Protein AF-A0A8C3KGY7-F1 (afdb_monomer_lite)

Foldseek 3Di:
DPPQQFLQQDPPRDRDDCVPAQEDEDQAQAKFAQDVVVHRDPCRSLAHLALARFAPSHHPVVVLVNLVSCLVSNYAYAYAQNQFFHHALPSAWAQRMRVSQTDGSPQQARCNLGDGPVFFLQVVADDPVQAQDDPVDLRRLQRGDDVRTGGTPLVDPSSLVSSLVSVQVVQQSFHQAYEHPSQSNHDPVSVVVSQVSHDAHDVVRDPPPHGRFYKYFDFDPDPDPQPPDPDDGDGDTDGDDDPDDDDPDDDDDDDDPDDPDDPPDD

Structure (mmCIF, N/CA/C/O backbone):
data_AF-A0A8C3KGY7-F1
#
_entry.id   AF-A0A8C3KGY7-F1
#
loop_
_atom_site.group_PDB
_atom_site.id
_atom_site.type_symbol
_atom_site.label_atom_id
_atom_site.label_alt_id
_atom_site.label_comp_id
_atom_site.label_asym_id
_atom_site.label_entity_id
_atom_site.label_seq_id
_atom_site.pdbx_PDB_ins_code
_atom_site.Cartn_x
_atom_site.Cartn_y
_atom_site.Cartn_z
_atom_site.occupancy
_atom_site.B_iso_or_equiv
_atom_site.auth_seq_id
_atom_site.auth_comp_id
_atom_site.auth_asym_id
_atom_site.auth_atom_id
_atom_site.pdbx_PDB_model_num
ATOM 1 N N . MET A 1 1 ? -23.247 22.614 28.835 1.00 27.09 1 MET A N 1
ATOM 2 C CA . MET A 1 1 ? -21.836 22.180 28.753 1.00 27.09 1 MET A CA 1
ATOM 3 C C . MET A 1 1 ? -21.652 21.432 27.441 1.00 27.09 1 MET A C 1
ATOM 5 O O . MET A 1 1 ? -21.982 20.258 27.368 1.00 27.09 1 MET A O 1
ATOM 9 N N . HIS A 1 2 ? -21.243 22.127 26.377 1.00 25.48 2 HIS A N 1
ATOM 10 C CA . HIS A 1 2 ? -20.757 21.472 25.162 1.00 25.48 2 HIS A CA 1
ATOM 11 C C . HIS A 1 2 ? -19.337 21.002 25.454 1.00 25.48 2 HIS A C 1
ATOM 13 O O . HIS A 1 2 ? -18.436 21.819 25.613 1.00 25.48 2 HIS A O 1
ATOM 19 N N . VAL A 1 3 ? -19.161 19.694 25.607 1.00 28.25 3 VAL A N 1
ATOM 20 C CA . VAL A 1 3 ? -17.831 19.092 25.657 1.00 28.25 3 VAL A CA 1
ATOM 21 C C . VAL A 1 3 ? -17.362 19.031 24.205 1.00 28.25 3 VAL A C 1
ATOM 23 O O . VAL A 1 3 ? -17.705 18.100 23.482 1.00 28.25 3 VAL A O 1
ATOM 26 N N . GLY A 1 4 ? -16.683 20.086 23.749 1.00 31.41 4 GLY A N 1
ATOM 27 C CA . GLY A 1 4 ? -15.948 20.065 22.488 1.00 31.41 4 GLY A CA 1
ATOM 28 C C . GLY A 1 4 ? -14.897 18.970 22.591 1.00 31.41 4 GLY A C 1
ATOM 29 O O . GLY A 1 4 ? -14.030 19.011 23.462 1.00 31.41 4 GLY A O 1
ATOM 30 N N . ALA A 1 5 ? -15.043 17.926 21.789 1.00 35.56 5 ALA A N 1
ATOM 31 C CA . ALA A 1 5 ? -14.168 16.778 21.845 1.00 35.56 5 ALA A CA 1
ATOM 32 C C . ALA A 1 5 ? -13.093 16.946 20.762 1.00 35.56 5 ALA A C 1
ATOM 34 O O . ALA A 1 5 ? -13.362 16.841 19.568 1.00 35.56 5 ALA A O 1
ATOM 35 N N . GLU A 1 6 ? -11.881 17.305 21.180 1.00 38.69 6 GLU A N 1
ATOM 36 C CA . GLU A 1 6 ? -10.813 17.716 20.269 1.00 38.69 6 GLU A CA 1
ATOM 37 C C . GLU A 1 6 ? -10.191 16.529 19.509 1.00 38.69 6 GLU A C 1
ATOM 39 O O . GLU A 1 6 ? -9.300 15.828 20.005 1.00 38.69 6 GLU A O 1
ATOM 44 N N . CYS A 1 7 ? -10.583 16.364 18.247 1.00 42.56 7 CYS A N 1
ATOM 45 C CA . CYS A 1 7 ? -9.781 15.668 17.240 1.00 42.56 7 CYS A CA 1
ATOM 46 C C . CYS A 1 7 ? -8.732 16.626 16.672 1.00 42.56 7 CYS A C 1
ATOM 48 O O . CYS A 1 7 ? -9.004 17.316 15.694 1.00 42.56 7 CYS A O 1
ATOM 50 N N . ARG A 1 8 ? -7.539 16.710 17.274 1.00 46.34 8 ARG A N 1
ATOM 51 C CA . ARG A 1 8 ? -6.458 17.530 16.700 1.00 46.34 8 ARG A CA 1
ATOM 52 C C . ARG A 1 8 ? -5.775 16.741 15.585 1.00 46.34 8 ARG A C 1
ATOM 54 O O . ARG A 1 8 ? -5.001 15.830 15.860 1.00 46.34 8 ARG A O 1
ATOM 61 N N . PHE A 1 9 ? -6.088 17.104 14.347 1.00 51.62 9 PHE A N 1
ATOM 62 C CA . PHE A 1 9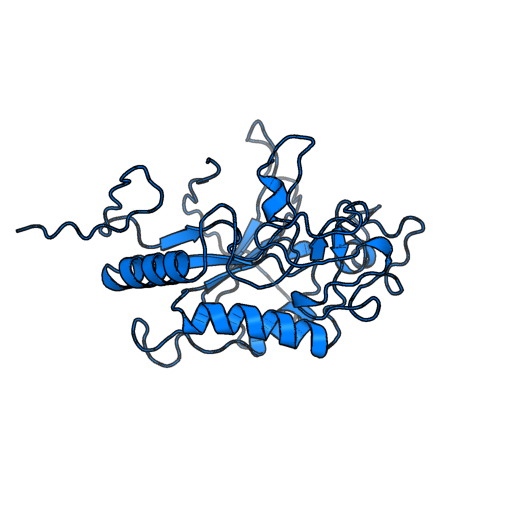 ? -5.361 16.722 13.140 1.00 51.62 9 PHE A CA 1
ATOM 63 C C . PHE A 1 9 ? -4.377 17.841 12.817 1.00 51.62 9 PHE A C 1
ATOM 65 O O . PHE A 1 9 ? -4.827 18.911 12.426 1.00 51.62 9 PHE A O 1
ATOM 72 N N . CYS A 1 10 ? -3.072 17.595 12.956 1.00 35.09 10 CYS A N 1
ATOM 73 C CA . CYS A 1 10 ? -1.977 18.560 12.742 1.00 35.09 10 CYS A CA 1
ATOM 74 C C . CYS A 1 10 ? -1.720 19.567 13.892 1.00 35.09 10 CYS A C 1
ATOM 76 O O . CYS A 1 10 ? -2.595 19.829 14.717 1.00 35.09 10 CYS A O 1
ATOM 78 N N . PRO A 1 11 ? -0.502 20.156 13.955 1.00 37.19 11 PRO A N 1
ATOM 79 C CA . PRO A 1 11 ? -0.107 21.166 14.955 1.00 37.19 11 PRO A CA 1
ATOM 80 C C . PRO A 1 11 ? -0.925 22.470 14.920 1.00 37.19 11 PRO A C 1
ATOM 82 O O . PRO A 1 11 ? -0.740 23.338 15.771 1.00 37.19 11 PRO A O 1
ATOM 85 N N . TYR A 1 12 ? -1.837 22.615 13.960 1.00 33.25 12 TYR A N 1
ATOM 86 C CA . TYR A 1 12 ? -2.803 23.701 13.896 1.00 33.25 12 TYR A CA 1
ATOM 87 C C . TYR A 1 12 ? -4.136 23.146 14.384 1.00 33.25 12 TYR A C 1
ATOM 89 O O . TYR A 1 12 ? -4.693 22.260 13.751 1.00 33.25 12 TYR A O 1
ATOM 97 N N . ASN A 1 13 ? -4.620 23.624 15.528 1.00 40.03 13 ASN A N 1
ATOM 98 C CA . ASN A 1 13 ? -5.858 23.179 16.170 1.00 40.03 13 ASN A CA 1
ATOM 99 C C . ASN A 1 13 ? -7.083 23.357 15.247 1.00 40.03 13 ASN A C 1
ATOM 101 O O . ASN A 1 13 ? -7.802 24.348 15.356 1.00 40.03 13 ASN A O 1
ATOM 105 N N . VAL A 1 14 ? -7.327 22.419 14.332 1.00 44.25 14 VAL A N 1
ATOM 106 C CA . VAL A 1 14 ? -8.568 22.360 13.557 1.00 44.25 14 VAL A CA 1
ATOM 107 C C . VAL A 1 14 ? -9.614 21.698 14.444 1.00 44.25 14 VAL A C 1
ATOM 109 O O . VAL A 1 14 ? -9.551 20.499 14.712 1.00 44.25 14 VAL A O 1
ATOM 112 N N . GLU A 1 15 ? -10.561 22.489 14.938 1.00 49.50 15 GLU A N 1
ATOM 113 C CA . GLU A 1 15 ? -11.695 21.977 15.700 1.00 49.50 15 GLU A CA 1
ATOM 114 C C . GLU A 1 15 ? -12.708 21.357 14.729 1.00 49.50 15 GLU A C 1
ATOM 116 O O . GLU A 1 15 ? -13.410 22.046 13.989 1.00 49.50 15 GLU A O 1
ATOM 121 N N . ILE A 1 16 ? -12.750 20.026 14.686 1.00 55.91 16 ILE A N 1
ATOM 122 C CA . ILE A 1 16 ? -13.727 19.293 13.881 1.00 55.91 16 ILE A CA 1
ATOM 123 C C . ILE A 1 16 ? -15.028 19.234 14.669 1.00 55.91 16 ILE A C 1
ATOM 125 O O . ILE A 1 16 ? -15.069 18.644 15.745 1.00 55.91 16 ILE A O 1
ATOM 129 N N . ASN A 1 17 ? -16.100 19.814 14.125 1.00 53.28 17 ASN A N 1
ATOM 130 C CA . ASN A 1 17 ? -17.425 19.678 14.714 1.00 53.28 17 ASN A CA 1
ATOM 131 C C . ASN A 1 17 ? -18.039 18.321 14.303 1.00 53.28 17 ASN A C 1
ATOM 133 O O . ASN A 1 17 ? -18.441 18.165 13.141 1.00 53.28 17 ASN A O 1
ATOM 137 N N . PRO A 1 18 ? -18.171 17.353 15.232 1.00 58.12 18 PRO A N 1
ATOM 138 C CA . PRO A 1 18 ? -18.691 16.020 14.921 1.00 58.12 18 PRO A CA 1
ATOM 139 C C . PRO A 1 18 ? -20.180 16.026 14.536 1.00 58.12 18 PRO A C 1
ATOM 141 O O . PRO A 1 18 ? -20.700 15.014 14.079 1.00 58.12 18 PRO A O 1
ATOM 144 N N . THR A 1 19 ? -20.877 17.161 14.675 1.00 54.34 19 THR A N 1
ATOM 145 C CA . THR A 1 19 ? -22.275 17.321 14.235 1.00 54.34 19 THR A CA 1
ATOM 146 C C . THR A 1 19 ? -22.414 17.244 12.710 1.00 54.34 19 THR A C 1
ATOM 148 O O . THR A 1 19 ? -23.468 16.853 12.215 1.00 54.34 19 THR A O 1
ATOM 151 N N . TYR A 1 20 ? -21.365 17.605 11.958 1.00 59.09 20 TYR A N 1
ATOM 152 C CA . TYR A 1 20 ? -21.418 17.698 10.491 1.00 59.09 20 TYR A CA 1
ATOM 153 C C . TYR A 1 20 ? -20.300 16.932 9.772 1.00 59.09 20 TYR A C 1
ATOM 155 O O . TYR A 1 20 ? -20.432 16.645 8.583 1.00 59.09 20 TYR A O 1
ATOM 163 N N . VAL A 1 21 ? -19.212 16.585 10.467 1.00 64.06 21 VAL A N 1
ATOM 164 C CA . VAL A 1 21 ? -18.120 15.776 9.913 1.00 64.06 21 VAL A CA 1
ATOM 165 C C . VAL A 1 21 ? -18.166 14.390 10.534 1.00 64.06 21 VAL A C 1
ATOM 167 O O . VAL A 1 21 ? -17.904 14.215 11.719 1.00 64.06 21 VAL A O 1
ATOM 170 N N . PHE A 1 22 ? -18.472 13.395 9.709 1.00 77.38 22 PHE A N 1
ATOM 171 C CA . PHE A 1 22 ? -18.601 12.007 10.155 1.00 77.38 22 PHE A CA 1
ATOM 172 C C . PHE A 1 22 ? -17.338 11.187 9.898 1.00 77.38 22 PHE A C 1
ATOM 174 O O . PHE A 1 22 ? -17.179 10.102 10.459 1.00 77.38 22 PHE A O 1
ATOM 181 N N . HIS A 1 23 ? -16.445 11.671 9.032 1.00 81.81 23 HIS A N 1
ATOM 182 C CA . HIS A 1 23 ? -15.255 10.934 8.646 1.00 81.81 23 HIS A CA 1
ATOM 183 C C . HIS A 1 23 ? -14.161 11.798 8.022 1.00 81.81 23 HIS A C 1
ATOM 185 O O . HIS A 1 23 ? -14.421 12.901 7.547 1.00 81.81 23 HIS A O 1
ATOM 191 N N . LEU A 1 24 ? -12.952 11.242 7.978 1.00 87.44 24 LEU A N 1
ATOM 192 C CA . LEU A 1 24 ? -11.764 11.846 7.391 1.00 87.44 24 LEU A CA 1
ATOM 193 C C . LEU A 1 24 ? -11.010 10.809 6.567 1.00 87.44 24 LEU A C 1
ATOM 195 O O . LEU A 1 24 ? -10.706 9.725 7.066 1.00 87.44 24 LEU A O 1
ATOM 199 N N . GLN A 1 25 ? -10.687 11.156 5.323 1.00 92.31 25 GLN A N 1
ATOM 200 C CA . GLN A 1 25 ? -9.664 10.447 4.563 1.00 92.31 25 GLN A CA 1
ATOM 201 C C . GLN A 1 25 ? -8.304 11.042 4.923 1.00 92.31 25 GLN A C 1
ATOM 203 O O . GLN A 1 25 ? -8.114 12.254 4.833 1.00 92.31 25 GLN A O 1
ATOM 208 N N . ILE A 1 26 ? -7.362 10.194 5.315 1.00 93.19 26 ILE A N 1
ATOM 209 C CA . ILE A 1 26 ? -5.984 10.607 5.581 1.00 93.19 26 ILE A CA 1
ATOM 210 C C . ILE A 1 26 ? -5.077 10.227 4.412 1.00 93.19 26 ILE A C 1
ATOM 212 O O . ILE A 1 26 ? -5.363 9.284 3.680 1.00 93.19 26 ILE A O 1
ATOM 216 N N . SER A 1 27 ? -3.953 10.927 4.267 1.00 95.62 27 SER A N 1
ATOM 217 C CA . SER A 1 27 ? -2.879 10.516 3.354 1.00 95.62 27 SER A CA 1
ATOM 218 C C . SER A 1 27 ? -2.278 9.151 3.744 1.00 95.62 27 SER A C 1
ATOM 220 O O . SER A 1 27 ? -2.422 8.750 4.903 1.00 95.62 27 SER A O 1
ATOM 222 N N . PRO A 1 28 ? -1.544 8.473 2.837 1.00 98.44 28 PRO A N 1
ATOM 223 C CA . PRO A 1 28 ? -0.951 7.163 3.114 1.00 98.44 28 PRO A CA 1
ATOM 224 C C . PRO A 1 28 ? -0.103 7.165 4.400 1.00 98.44 28 PRO A C 1
ATOM 226 O O . PRO A 1 28 ? 0.846 7.956 4.496 1.00 98.44 28 PRO A O 1
ATOM 229 N N . PRO A 1 29 ? -0.445 6.352 5.420 1.00 98.31 29 PRO A N 1
ATOM 230 C CA . PRO A 1 29 ? 0.246 6.355 6.709 1.00 98.31 29 PRO A CA 1
ATOM 231 C C . PRO A 1 29 ? 1.488 5.455 6.721 1.00 98.31 29 PRO A C 1
ATOM 233 O O . PRO A 1 29 ? 2.265 5.504 7.674 1.00 98.31 29 PRO A O 1
ATOM 236 N N . ASN A 1 30 ? 1.663 4.617 5.698 1.00 98.69 30 ASN A N 1
ATOM 237 C CA . ASN A 1 30 ? 2.795 3.712 5.594 1.00 98.69 30 ASN A CA 1
ATOM 238 C C . ASN A 1 30 ? 4.091 4.441 5.198 1.00 98.69 30 ASN A C 1
ATOM 240 O O . ASN A 1 30 ? 4.072 5.552 4.670 1.00 98.69 30 ASN A O 1
ATOM 244 N N . GLU A 1 31 ? 5.224 3.789 5.442 1.00 98.88 31 GLU A N 1
ATOM 245 C CA . GLU A 1 31 ? 6.542 4.299 5.085 1.00 98.88 31 GLU A CA 1
ATOM 246 C C . GLU A 1 31 ? 6.699 4.459 3.571 1.00 98.88 31 GLU A C 1
ATOM 248 O O . GLU A 1 31 ? 6.449 3.532 2.792 1.00 98.88 31 GLU A O 1
ATOM 253 N N . ASN A 1 32 ? 7.193 5.627 3.167 1.00 98.75 32 ASN A N 1
ATOM 254 C CA . ASN A 1 32 ? 7.374 6.008 1.775 1.00 98.75 32 ASN A CA 1
ATOM 255 C C . ASN A 1 32 ? 8.803 6.499 1.501 1.00 98.75 32 ASN A C 1
ATOM 257 O O . ASN A 1 32 ? 9.569 6.795 2.422 1.00 98.75 32 ASN A O 1
ATOM 261 N N . ILE A 1 33 ? 9.170 6.589 0.223 1.00 98.56 33 ILE A N 1
ATOM 262 C CA . ILE A 1 33 ? 10.478 7.104 -0.200 1.00 98.56 33 ILE A CA 1
ATOM 263 C C . ILE A 1 33 ? 10.603 8.597 0.135 1.00 98.56 33 ILE A C 1
ATOM 265 O O . ILE A 1 33 ? 9.629 9.345 0.054 1.00 98.56 33 ILE A O 1
ATOM 269 N N . VAL A 1 34 ? 11.803 9.049 0.493 1.00 98.38 34 VAL A N 1
ATOM 270 C CA . VAL A 1 34 ? 12.113 10.468 0.706 1.00 98.38 34 VAL A CA 1
ATOM 271 C C . VAL A 1 34 ? 12.789 11.016 -0.541 1.00 98.38 34 VAL A C 1
ATOM 273 O O . VAL A 1 34 ? 13.878 10.572 -0.906 1.00 98.38 34 VAL A O 1
ATOM 276 N N . LEU A 1 35 ? 12.161 12.005 -1.179 1.00 96.06 35 LEU A N 1
ATOM 277 C CA . LEU A 1 35 ? 12.687 12.629 -2.392 1.00 96.06 35 LEU A CA 1
ATOM 278 C C . LEU A 1 35 ? 13.197 14.034 -2.102 1.00 96.06 35 LEU A C 1
ATOM 280 O O . LEU A 1 35 ? 12.528 14.844 -1.464 1.00 96.06 35 LEU A O 1
ATOM 284 N N . THR A 1 36 ? 14.396 14.335 -2.589 1.00 95.00 36 THR A N 1
ATOM 285 C CA . THR A 1 36 ? 15.051 15.638 -2.396 1.00 95.00 36 THR A CA 1
ATOM 286 C C . THR A 1 36 ? 15.041 16.505 -3.654 1.00 95.00 36 THR A C 1
ATOM 288 O O . THR A 1 36 ? 15.309 17.701 -3.560 1.00 95.00 36 THR A O 1
ATOM 291 N N . ASN A 1 37 ? 14.687 15.943 -4.816 1.00 91.94 37 ASN A N 1
ATOM 292 C CA . ASN A 1 37 ? 14.519 16.686 -6.063 1.00 91.94 37 ASN A CA 1
ATOM 293 C C . ASN A 1 37 ? 13.269 16.221 -6.853 1.00 91.94 37 ASN A C 1
ATOM 295 O O . ASN A 1 37 ? 13.300 15.132 -7.427 1.00 91.94 37 ASN A O 1
ATOM 299 N N . PRO A 1 38 ? 12.183 17.021 -6.905 1.00 93.62 38 PRO A N 1
ATOM 300 C CA . PRO A 1 38 ? 11.967 18.232 -6.107 1.00 93.62 38 PRO A CA 1
ATOM 301 C C . PRO A 1 38 ? 11.985 17.919 -4.600 1.00 93.62 38 PRO A C 1
ATOM 303 O O . PRO A 1 38 ? 11.874 16.763 -4.199 1.00 93.62 38 PRO A O 1
ATOM 306 N N . ASN A 1 39 ? 12.161 18.930 -3.749 1.00 96.00 39 ASN A N 1
ATOM 307 C CA . ASN A 1 39 ? 12.280 18.715 -2.306 1.00 96.00 39 ASN A CA 1
ATOM 308 C C . ASN A 1 39 ? 10.923 18.341 -1.683 1.00 96.00 39 ASN A C 1
ATOM 310 O O . ASN A 1 39 ? 10.021 19.176 -1.620 1.00 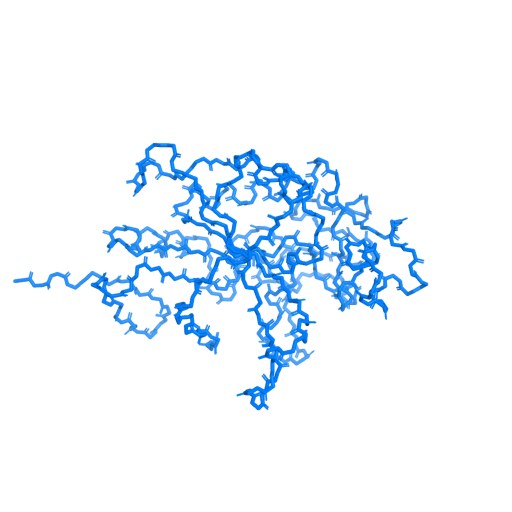96.00 39 ASN A O 1
ATOM 314 N N . ARG A 1 40 ? 10.802 17.105 -1.185 1.00 95.38 40 ARG A N 1
ATOM 315 C CA . ARG A 1 40 ? 9.670 16.590 -0.394 1.00 95.38 40 ARG A CA 1
ATOM 316 C C . ARG A 1 40 ? 8.280 16.750 -1.043 1.00 95.38 40 ARG A C 1
ATOM 318 O O . ARG A 1 40 ? 7.340 17.159 -0.347 1.00 95.38 40 ARG A O 1
ATOM 325 N N . PRO A 1 41 ? 8.101 16.406 -2.334 1.00 96.56 41 PRO A N 1
ATOM 326 C CA . PRO A 1 41 ? 6.837 16.575 -3.040 1.00 96.56 41 PRO A CA 1
ATOM 327 C C . PRO A 1 41 ? 5.727 15.736 -2.406 1.00 96.56 41 PRO A C 1
ATOM 329 O O . PRO A 1 41 ? 5.988 14.694 -1.815 1.00 96.56 41 PRO A O 1
ATOM 332 N N . TRP A 1 42 ? 4.472 16.158 -2.563 1.00 95.75 42 TRP A N 1
ATOM 333 C CA . TRP A 1 42 ? 3.318 15.446 -1.997 1.00 95.75 42 TRP A CA 1
ATOM 334 C C . TRP A 1 42 ? 3.214 13.993 -2.495 1.00 95.75 42 TRP A C 1
ATOM 336 O O . TRP A 1 42 ? 2.861 13.094 -1.732 1.00 95.75 42 TRP A O 1
ATOM 346 N N . TRP A 1 43 ? 3.573 13.756 -3.760 1.00 95.38 43 TRP A N 1
ATOM 347 C CA . TRP A 1 43 ? 3.462 12.455 -4.416 1.00 95.38 43 TRP A CA 1
ATOM 348 C C . TRP A 1 43 ? 4.522 11.443 -3.963 1.00 95.38 43 TRP A C 1
ATOM 350 O O . TRP A 1 43 ? 4.394 10.267 -4.289 1.00 95.38 43 TRP A O 1
ATOM 360 N N . GLU A 1 44 ? 5.523 11.839 -3.158 1.00 96.81 44 GLU A N 1
ATOM 361 C CA . GLU A 1 44 ? 6.459 10.867 -2.566 1.00 96.81 44 GLU A CA 1
ATOM 362 C C . GLU A 1 44 ? 5.733 9.853 -1.663 1.00 96.81 44 GLU A C 1
ATOM 364 O O . GLU A 1 44 ? 6.205 8.734 -1.495 1.00 96.81 44 GLU A O 1
ATOM 369 N N . ARG A 1 45 ? 4.561 10.216 -1.113 1.00 98.12 45 ARG A N 1
ATOM 370 C CA . ARG A 1 45 ? 3.742 9.338 -0.256 1.00 98.12 45 ARG A CA 1
ATOM 371 C C . ARG A 1 45 ? 3.079 8.184 -1.005 1.00 98.12 45 ARG A C 1
ATOM 373 O O . ARG A 1 45 ? 2.741 7.187 -0.381 1.00 98.12 45 ARG A O 1
ATOM 380 N N . TYR A 1 46 ? 2.944 8.299 -2.323 1.00 98.31 46 TYR A N 1
ATOM 381 C CA . TYR A 1 46 ? 2.425 7.247 -3.203 1.00 98.31 46 TYR A CA 1
ATOM 382 C C . TYR A 1 46 ? 3.555 6.365 -3.747 1.00 98.31 46 TYR A C 1
ATOM 384 O O . TYR A 1 46 ? 3.449 5.763 -4.803 1.00 98.31 46 TYR A O 1
ATOM 392 N N . GLN A 1 47 ? 4.684 6.315 -3.039 1.00 98.62 47 GLN A N 1
ATOM 393 C CA . GLN A 1 47 ? 5.824 5.473 -3.377 1.00 98.62 47 GLN A CA 1
ATOM 394 C C . GLN A 1 47 ? 6.261 4.684 -2.139 1.00 98.62 47 GLN A C 1
ATOM 396 O O . GLN A 1 47 ? 7.220 5.075 -1.460 1.00 98.62 47 GLN A O 1
ATOM 401 N N . PRO A 1 48 ? 5.536 3.597 -1.808 1.00 98.81 48 PRO A N 1
ATOM 402 C CA . PRO A 1 48 ? 5.788 2.807 -0.612 1.00 98.81 48 PRO A CA 1
ATOM 403 C C . PRO A 1 48 ? 7.196 2.213 -0.576 1.00 98.81 48 PRO A C 1
ATOM 405 O O . PRO A 1 48 ? 7.724 1.758 -1.593 1.00 98.81 48 PRO A O 1
ATOM 408 N N . ILE A 1 49 ? 7.772 2.169 0.624 1.00 98.81 49 ILE A N 1
ATOM 409 C CA . ILE A 1 49 ? 8.994 1.414 0.939 1.00 98.81 49 ILE A CA 1
ATOM 410 C C . ILE A 1 49 ? 8.671 0.253 1.873 1.00 98.81 49 ILE A C 1
ATOM 412 O O . ILE A 1 49 ? 9.205 -0.844 1.715 1.00 98.81 49 ILE A O 1
ATOM 416 N N . SER A 1 50 ? 7.773 0.473 2.834 1.00 98.88 50 SER A N 1
ATOM 417 C CA . SER A 1 50 ? 7.259 -0.591 3.686 1.00 98.88 50 SER A CA 1
ATOM 418 C C . SER A 1 50 ? 5.846 -0.299 4.175 1.00 98.88 50 SER A C 1
ATOM 420 O O . SER A 1 50 ? 5.287 0.764 3.906 1.00 98.88 50 SER A O 1
ATOM 422 N N . TYR A 1 51 ? 5.277 -1.250 4.913 1.00 98.81 51 TYR A N 1
ATOM 423 C CA . TYR A 1 51 ? 3.982 -1.110 5.577 1.00 98.81 51 TYR A CA 1
ATOM 424 C C . TYR A 1 51 ? 4.081 -0.619 7.033 1.00 98.81 51 TYR A C 1
ATOM 426 O O . TYR A 1 51 ? 3.072 -0.585 7.735 1.00 98.81 51 TYR A O 1
ATOM 434 N N . LYS A 1 52 ? 5.271 -0.204 7.501 1.00 98.81 52 LYS A N 1
ATOM 435 C CA . LYS A 1 52 ? 5.430 0.447 8.814 1.00 98.81 52 LYS A CA 1
ATOM 436 C C . LYS A 1 52 ? 4.629 1.747 8.859 1.00 98.81 52 LYS A C 1
ATOM 438 O O . LYS A 1 52 ? 4.686 2.520 7.907 1.00 98.81 52 LYS A O 1
ATOM 443 N N . LEU A 1 53 ? 3.945 2.027 9.967 1.00 98.56 53 LEU A N 1
ATOM 444 C CA . LEU A 1 53 ? 3.176 3.265 10.152 1.00 98.56 53 LEU A CA 1
ATOM 445 C C . LEU A 1 53 ? 4.100 4.405 10.586 1.00 98.56 53 LEU A C 1
ATOM 447 O O . LEU A 1 53 ? 4.241 4.711 11.765 1.00 98.56 53 LEU A O 1
ATOM 451 N N . CYS A 1 54 ? 4.817 4.966 9.619 1.00 97.12 54 CYS A N 1
ATOM 452 C CA . CYS A 1 54 ? 5.904 5.899 9.872 1.00 97.12 54 CYS A CA 1
ATOM 453 C C . CYS A 1 54 ? 6.104 6.787 8.647 1.00 97.12 54 CYS A C 1
ATOM 455 O O . CYS A 1 54 ? 6.771 6.418 7.677 1.00 97.12 54 CYS A O 1
ATOM 457 N N . SER A 1 55 ? 5.482 7.959 8.679 1.00 96.88 55 SER A N 1
ATOM 458 C CA . SER A 1 55 ? 5.431 8.889 7.552 1.00 96.88 55 SER A CA 1
ATOM 459 C C . SER A 1 55 ? 5.724 10.311 8.020 1.00 96.88 55 SER A C 1
ATOM 461 O O . SER A 1 55 ? 5.909 10.575 9.206 1.00 96.88 55 SER A O 1
ATOM 463 N N . ARG A 1 56 ? 5.705 11.275 7.095 1.00 95.69 56 ARG A N 1
ATOM 464 C CA . ARG A 1 56 ? 5.813 12.698 7.458 1.00 95.69 56 ARG A CA 1
ATOM 465 C C . ARG A 1 56 ? 4.662 13.181 8.358 1.00 95.69 56 ARG A C 1
ATOM 467 O O . ARG A 1 56 ? 4.807 14.210 9.004 1.00 95.69 56 ARG A O 1
ATOM 474 N N . SER A 1 57 ? 3.536 12.462 8.392 1.00 94.00 57 SER A N 1
ATOM 475 C CA . SER A 1 57 ? 2.401 12.779 9.270 1.00 94.00 57 SER A CA 1
ATOM 476 C C . SER A 1 57 ? 2.593 12.337 10.719 1.00 94.00 57 SER A C 1
ATOM 478 O O . SER A 1 57 ? 1.782 12.729 11.550 1.00 94.00 57 SER A O 1
ATOM 480 N N . GLY A 1 58 ? 3.610 11.524 11.010 1.00 94.50 58 GLY A N 1
ATOM 481 C CA . GLY A 1 58 ? 3.863 10.999 12.345 1.00 94.50 58 GLY A CA 1
ATOM 482 C C . GLY A 1 58 ? 4.238 9.521 12.350 1.00 94.50 58 GLY A C 1
ATOM 483 O O . GLY A 1 58 ? 4.263 8.847 11.309 1.00 94.50 58 GLY A O 1
ATOM 484 N N . ASN A 1 59 ? 4.544 9.040 13.548 1.00 96.25 59 ASN A N 1
ATOM 485 C CA . ASN A 1 59 ? 4.821 7.641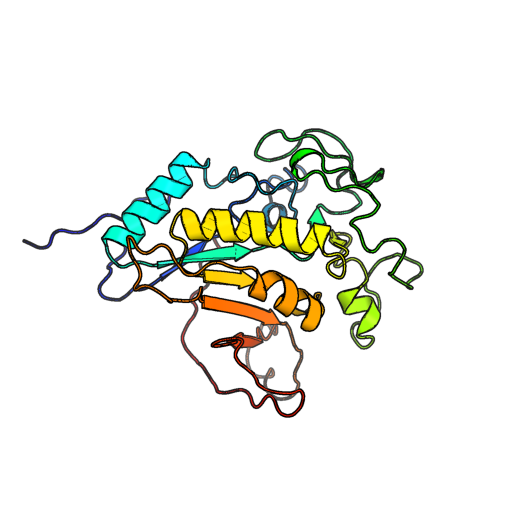 13.845 1.00 96.25 59 ASN A CA 1
ATOM 486 C C . ASN A 1 59 ? 3.538 6.865 14.200 1.00 96.25 59 ASN A C 1
ATOM 488 O O . ASN A 1 59 ? 2.419 7.385 14.163 1.00 96.25 59 ASN A O 1
ATOM 492 N N . GLU A 1 60 ? 3.707 5.592 14.541 1.00 98.19 60 GLU A N 1
ATOM 493 C CA . GLU A 1 60 ? 2.597 4.698 14.833 1.00 98.19 60 GLU A CA 1
ATOM 494 C C . GLU A 1 60 ? 1.812 5.088 16.095 1.00 98.19 60 GLU A C 1
ATOM 496 O O . GLU A 1 60 ? 0.584 4.987 16.100 1.00 98.19 60 GLU A O 1
ATOM 501 N N . ASP A 1 61 ? 2.488 5.543 17.149 1.00 98.06 61 ASP A N 1
ATOM 502 C CA . ASP A 1 61 ? 1.830 5.941 18.396 1.00 98.06 61 ASP A CA 1
ATOM 503 C C . ASP A 1 61 ? 0.940 7.167 18.167 1.00 98.06 61 ASP A C 1
ATOM 505 O O . ASP A 1 61 ? -0.214 7.193 18.597 1.00 98.06 61 ASP A O 1
ATOM 509 N N . GLU A 1 62 ? 1.433 8.144 17.404 1.00 95.88 62 GLU A N 1
ATOM 510 C CA . GLU A 1 62 ? 0.668 9.328 16.997 1.00 95.88 62 GLU A CA 1
ATOM 511 C C . GLU A 1 62 ? -0.527 8.946 16.111 1.00 95.88 62 GLU A C 1
ATOM 513 O O . GLU A 1 62 ? -1.636 9.460 16.286 1.00 95.88 62 GLU A O 1
ATOM 518 N N . PHE A 1 63 ? -0.340 7.992 15.194 1.00 97.19 63 PHE A N 1
ATOM 519 C CA . PHE A 1 63 ? -1.423 7.456 14.372 1.00 97.19 63 PHE A CA 1
ATOM 520 C C . PHE A 1 63 ? -2.509 6.772 15.220 1.00 97.19 63 PHE A C 1
ATOM 522 O O . PHE A 1 63 ? -3.704 7.012 15.024 1.00 97.19 63 PHE A O 1
ATOM 529 N N . ARG A 1 64 ? -2.113 5.935 16.186 1.00 98.06 64 ARG A N 1
ATOM 530 C CA . ARG A 1 64 ? -3.029 5.241 17.105 1.00 98.06 64 ARG A CA 1
ATOM 531 C C . ARG A 1 64 ? -3.774 6.214 18.016 1.00 98.06 64 ARG A C 1
ATOM 533 O O . ARG A 1 64 ? -4.977 6.022 18.233 1.00 98.06 64 ARG A O 1
ATOM 540 N N . ASP A 1 65 ? -3.095 7.245 18.524 1.00 95.94 65 ASP A N 1
ATOM 541 C CA . ASP A 1 65 ? -3.712 8.322 19.309 1.00 95.94 65 ASP A CA 1
ATOM 542 C C . ASP A 1 65 ? -4.789 9.037 18.488 1.00 95.94 65 ASP A C 1
ATOM 544 O O . ASP A 1 65 ? -5.943 9.130 18.918 1.00 95.94 65 ASP A O 1
ATOM 548 N N . MET A 1 66 ? -4.448 9.444 17.260 1.00 95.62 66 MET A N 1
ATOM 549 C CA . MET A 1 66 ? -5.378 10.083 16.331 1.00 95.62 66 MET A CA 1
ATOM 550 C C . MET A 1 66 ? -6.614 9.206 16.094 1.00 95.62 66 MET A C 1
ATOM 552 O O . MET A 1 66 ? -7.735 9.666 16.316 1.00 95.62 66 MET A O 1
ATOM 556 N N . VAL A 1 67 ? -6.446 7.935 15.706 1.00 96.12 67 VAL A N 1
ATOM 557 C CA . VAL A 1 67 ? -7.578 7.019 15.458 1.00 96.12 67 VAL A CA 1
ATOM 558 C C . VAL A 1 67 ? -8.443 6.848 16.709 1.00 96.12 67 VAL A C 1
ATOM 560 O O . VAL A 1 67 ? -9.673 6.900 16.624 1.00 96.12 67 VAL A O 1
ATOM 563 N N . THR A 1 68 ? -7.820 6.688 17.878 1.00 96.12 68 THR A N 1
ATOM 564 C CA . THR A 1 68 ? -8.526 6.513 19.155 1.00 96.12 68 THR A CA 1
ATOM 565 C C . THR A 1 68 ? -9.373 7.734 19.493 1.00 96.12 68 THR A C 1
ATOM 567 O O . THR A 1 68 ? -10.564 7.600 19.785 1.00 96.12 68 THR A O 1
ATOM 570 N N . ARG A 1 69 ? -8.787 8.933 19.428 1.00 91.62 69 ARG A N 1
ATOM 571 C CA . ARG A 1 69 ? -9.483 10.187 19.737 1.00 91.62 69 ARG A CA 1
ATOM 572 C C . ARG A 1 69 ? -10.632 10.445 18.773 1.00 91.62 69 ARG A C 1
ATOM 574 O O . ARG A 1 69 ? -11.710 10.815 19.222 1.00 91.62 69 ARG A O 1
ATOM 581 N N . CYS A 1 70 ? -10.440 10.165 17.485 1.00 89.75 70 CYS A N 1
ATOM 582 C CA . CYS A 1 70 ? -11.483 10.333 16.473 1.00 89.75 70 CYS A CA 1
ATOM 583 C C . CYS A 1 70 ? -12.660 9.395 16.688 1.00 89.75 70 CYS A C 1
ATOM 585 O O . CYS A 1 70 ? -13.811 9.834 16.756 1.00 89.75 70 CYS A O 1
ATOM 587 N N . ASN A 1 71 ? -12.380 8.110 16.891 1.00 92.62 71 ASN A N 1
ATOM 588 C CA . ASN A 1 71 ? -13.436 7.141 17.129 1.00 92.62 71 ASN A CA 1
ATOM 589 C C . ASN A 1 71 ? -14.213 7.417 18.424 1.00 92.62 71 ASN A C 1
ATOM 591 O O . ASN A 1 71 ? -15.426 7.205 18.445 1.00 92.62 71 ASN A O 1
ATOM 595 N N . ASN A 1 72 ? -13.558 7.928 19.474 1.00 91.81 72 ASN A N 1
ATOM 596 C CA . ASN A 1 72 ? -14.217 8.289 20.736 1.00 91.81 72 ASN A CA 1
ATOM 597 C C . ASN A 1 72 ? -15.243 9.424 20.587 1.00 91.81 72 ASN A C 1
ATOM 599 O O . ASN A 1 72 ? -16.130 9.548 21.428 1.00 91.81 72 ASN A O 1
ATOM 603 N N . VAL A 1 73 ? -15.145 10.229 19.527 1.00 88.81 73 VAL A N 1
ATOM 604 C CA . VAL A 1 73 ? -16.061 11.350 19.258 1.00 88.81 73 VAL A CA 1
ATOM 605 C C . VAL A 1 73 ? -16.962 11.095 18.049 1.00 88.81 73 VAL A C 1
ATOM 607 O O . VAL A 1 73 ? -17.660 11.993 17.587 1.00 88.81 73 VAL A O 1
ATOM 610 N N . GLY A 1 74 ? -16.948 9.866 17.524 1.00 88.31 74 GLY A N 1
ATOM 611 C CA . GLY A 1 74 ? -17.776 9.447 16.395 1.00 88.31 74 GLY A CA 1
ATOM 612 C C . GLY A 1 74 ? -17.243 9.831 15.011 1.00 88.31 74 GLY A C 1
ATOM 613 O O . GLY A 1 74 ? -17.933 9.572 14.027 1.00 88.31 74 GLY A O 1
ATOM 614 N N . VAL A 1 75 ? -16.029 10.382 14.905 1.00 89.19 75 VAL A N 1
ATOM 615 C CA . VAL A 1 75 ? -15.382 10.709 13.623 1.00 89.19 75 VAL A CA 1
ATOM 616 C C . VAL A 1 75 ? -14.583 9.502 13.132 1.00 89.19 75 VAL A C 1
ATOM 618 O O . VAL A 1 75 ? -13.708 8.989 13.827 1.00 89.19 75 VAL A O 1
ATOM 621 N N . ARG A 1 76 ? -14.888 9.018 11.925 1.00 92.38 76 ARG A N 1
ATOM 622 C CA . ARG A 1 76 ? -14.295 7.790 11.368 1.00 92.38 76 ARG A CA 1
ATOM 623 C C . ARG A 1 76 ? -13.081 8.075 10.496 1.00 92.38 76 ARG A C 1
ATOM 625 O O . ARG A 1 76 ? -13.065 9.049 9.754 1.00 92.38 76 ARG A O 1
ATOM 632 N N . ILE A 1 77 ? -12.082 7.201 10.544 1.00 94.81 77 ILE A N 1
ATOM 633 C CA . ILE A 1 77 ? -10.863 7.341 9.740 1.00 94.81 77 ILE A CA 1
ATOM 634 C C . ILE A 1 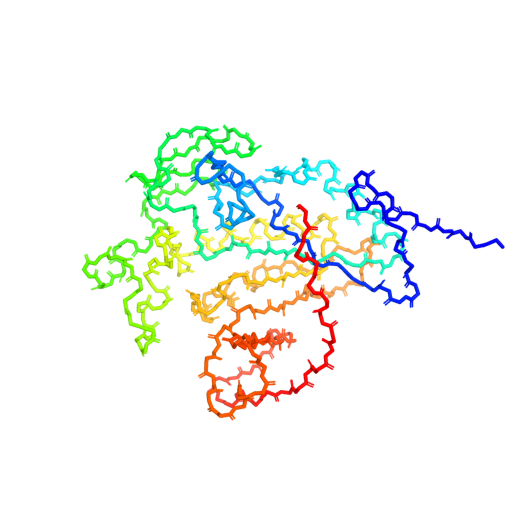77 ? -10.917 6.399 8.547 1.00 94.81 77 ILE A C 1
ATOM 636 O O . ILE A 1 77 ? -11.158 5.204 8.718 1.00 94.81 77 ILE A O 1
ATOM 640 N N . TYR A 1 78 ? -10.658 6.938 7.360 1.00 95.69 78 TYR A N 1
ATOM 641 C CA . TYR A 1 78 ? -10.437 6.192 6.132 1.00 95.69 78 TYR A CA 1
ATOM 642 C C . TYR A 1 78 ? -8.985 6.352 5.697 1.00 95.69 78 TYR A C 1
ATOM 644 O O . TYR A 1 78 ? -8.502 7.471 5.528 1.00 95.69 78 TYR A O 1
ATOM 652 N N . VAL A 1 79 ? -8.288 5.236 5.520 1.00 97.94 79 VAL A N 1
ATOM 653 C CA . VAL A 1 79 ? -6.883 5.240 5.106 1.00 97.94 79 VAL A CA 1
ATOM 654 C C . VAL A 1 79 ? -6.779 5.233 3.588 1.00 97.94 79 VAL A C 1
ATOM 656 O O . VAL A 1 79 ? -7.481 4.476 2.922 1.00 97.94 79 VAL A O 1
ATOM 659 N N . ASP A 1 80 ? -5.879 6.046 3.044 1.00 97.69 80 ASP A N 1
ATOM 660 C CA . ASP A 1 80 ? -5.440 5.915 1.660 1.00 97.69 80 ASP A CA 1
ATOM 661 C C . ASP A 1 80 ? -4.434 4.764 1.519 1.00 97.69 80 ASP A C 1
ATOM 663 O O . ASP A 1 80 ? -3.317 4.837 2.035 1.00 97.69 80 ASP A O 1
ATOM 667 N N . ALA A 1 81 ? -4.869 3.664 0.906 1.00 98.31 81 ALA A N 1
ATOM 668 C CA . ALA A 1 81 ? -4.126 2.416 0.809 1.00 98.31 81 ALA A CA 1
ATOM 669 C C . ALA A 1 81 ? -3.446 2.295 -0.561 1.00 98.31 81 ALA A C 1
ATOM 671 O O . ALA A 1 81 ? -4.081 1.953 -1.562 1.00 98.31 81 ALA A O 1
ATOM 672 N N . VAL A 1 82 ? -2.131 2.522 -0.575 1.00 98.62 82 VAL A N 1
ATOM 673 C CA . VAL A 1 82 ? -1.271 2.376 -1.757 1.00 98.62 82 VAL A CA 1
ATOM 674 C C . VAL A 1 82 ? -0.762 0.939 -1.826 1.00 98.62 82 VAL A C 1
ATOM 676 O O . VAL A 1 82 ? 0.226 0.579 -1.188 1.00 98.62 82 VAL A O 1
ATOM 679 N N . VAL A 1 83 ? -1.508 0.092 -2.542 1.00 98.50 83 VAL A N 1
ATOM 680 C CA . VAL A 1 83 ? -1.307 -1.373 -2.552 1.00 98.50 83 VAL A CA 1
ATOM 681 C C . VAL A 1 83 ? -1.108 -1.968 -3.948 1.00 98.50 83 VAL A C 1
ATOM 683 O O . VAL A 1 83 ? -0.887 -3.169 -4.065 1.00 98.50 83 VAL A O 1
ATOM 686 N N . ASN A 1 84 ? -1.155 -1.145 -5.000 1.00 98.56 84 ASN A N 1
ATOM 687 C CA . ASN A 1 84 ? -0.856 -1.571 -6.370 1.00 98.56 84 ASN A CA 1
ATOM 688 C C . ASN A 1 84 ? 0.651 -1.761 -6.599 1.00 98.56 84 ASN A C 1
ATOM 690 O O . ASN A 1 84 ? 1.081 -2.668 -7.302 1.00 98.56 84 ASN A O 1
ATOM 694 N N . HIS A 1 85 ? 1.460 -0.857 -6.053 1.00 98.81 85 HIS A N 1
ATOM 695 C CA . HIS A 1 85 ? 2.871 -0.720 -6.393 1.00 98.81 85 HIS A CA 1
ATOM 696 C C . HIS A 1 85 ? 3.719 -0.364 -5.167 1.00 98.81 85 HIS A C 1
ATOM 698 O O . HIS A 1 85 ? 3.203 0.065 -4.134 1.00 98.81 85 HIS A O 1
ATOM 704 N N . MET A 1 86 ? 5.034 -0.501 -5.317 1.00 98.75 86 MET A N 1
ATOM 705 C CA . MET A 1 86 ? 6.043 0.092 -4.433 1.00 98.75 86 MET A CA 1
ATOM 706 C C . MET A 1 86 ? 6.623 1.365 -5.082 1.00 98.75 86 MET A C 1
ATOM 708 O O . MET A 1 86 ? 6.056 1.901 -6.036 1.00 98.75 86 MET A O 1
ATOM 712 N N . CYS A 1 87 ? 7.734 1.899 -4.567 1.00 97.94 87 CYS A N 1
ATOM 713 C CA . CYS A 1 87 ? 8.361 3.093 -5.138 1.00 97.94 87 CYS A CA 1
ATOM 714 C C . CYS A 1 87 ? 8.808 2.926 -6.607 1.00 97.94 87 CYS A C 1
ATOM 716 O O . CYS A 1 87 ? 8.855 1.822 -7.159 1.00 97.94 87 CYS A O 1
ATOM 718 N N . GLY A 1 88 ? 9.118 4.053 -7.256 1.00 97.31 88 GLY A N 1
ATOM 719 C CA . GLY A 1 88 ? 9.550 4.078 -8.652 1.00 97.31 88 GLY A CA 1
ATOM 720 C C . GLY A 1 88 ? 10.807 3.240 -8.901 1.00 97.31 88 GLY A C 1
ATOM 721 O O . GLY A 1 88 ? 11.732 3.244 -8.094 1.00 97.31 88 GLY A O 1
ATOM 722 N N . ALA A 1 89 ? 10.889 2.580 -10.055 1.00 96.56 89 ALA A N 1
ATOM 723 C CA . ALA A 1 89 ? 12.008 1.723 -10.451 1.00 96.56 89 ALA A CA 1
ATOM 724 C C . ALA A 1 89 ? 13.354 2.471 -10.529 1.00 96.56 89 ALA A C 1
ATOM 726 O O . ALA A 1 89 ? 14.413 1.857 -10.426 1.00 96.56 89 ALA A O 1
ATOM 727 N N . ALA A 1 90 ? 13.315 3.799 -10.678 1.00 95.44 90 ALA A N 1
ATOM 728 C CA . ALA A 1 90 ? 14.476 4.688 -10.637 1.00 95.44 90 ALA A CA 1
ATOM 729 C C . ALA A 1 90 ? 14.799 5.226 -9.224 1.00 95.44 90 ALA A C 1
ATOM 731 O O . ALA A 1 90 ? 15.654 6.097 -9.079 1.00 95.44 90 ALA A O 1
ATOM 732 N N . GLY A 1 91 ? 14.135 4.729 -8.174 1.00 95.25 91 GLY A N 1
ATOM 733 C CA . GLY A 1 91 ? 14.305 5.183 -6.788 1.00 95.25 91 GLY A CA 1
ATOM 734 C C . GLY A 1 91 ? 15.662 4.842 -6.160 1.00 95.25 91 GLY A C 1
ATOM 735 O O . GLY A 1 91 ? 15.951 5.289 -5.050 1.00 95.25 91 GLY A O 1
ATOM 736 N N . GLY A 1 92 ? 16.504 4.072 -6.856 1.00 97.50 92 GLY A N 1
ATOM 737 C CA . GLY A 1 92 ? 17.844 3.699 -6.413 1.00 97.50 92 GLY A CA 1
ATOM 738 C C . GLY A 1 92 ? 17.833 2.672 -5.281 1.00 97.50 92 GLY A C 1
ATOM 739 O O . GLY A 1 92 ? 16.920 1.850 -5.166 1.00 97.50 92 GLY A O 1
ATOM 740 N N . SER A 1 93 ? 18.875 2.702 -4.456 1.00 98.38 93 SER A N 1
ATOM 741 C CA . SER A 1 93 ? 19.010 1.861 -3.271 1.00 98.38 93 SER A CA 1
ATOM 742 C C . SER A 1 93 ? 19.553 2.679 -2.109 1.00 98.38 93 SER A C 1
ATOM 744 O O . SER A 1 93 ? 20.365 3.580 -2.316 1.00 98.38 93 SER A O 1
ATOM 746 N N . GLY A 1 94 ? 19.100 2.371 -0.899 1.00 98.25 94 GLY A N 1
ATOM 747 C CA . GLY A 1 94 ? 19.519 3.066 0.308 1.00 98.25 94 GLY A CA 1
ATOM 748 C C . GLY A 1 94 ? 18.443 3.034 1.380 1.00 98.25 94 GLY A C 1
ATOM 749 O O . GLY A 1 94 ? 17.551 2.190 1.364 1.00 98.25 94 GLY A O 1
ATOM 750 N N . THR A 1 95 ? 18.550 3.968 2.318 1.00 98.56 95 THR A N 1
ATOM 751 C CA . THR A 1 95 ? 17.637 4.144 3.458 1.00 98.56 95 THR A CA 1
ATOM 752 C C . THR A 1 95 ? 16.953 5.513 3.420 1.00 98.56 95 THR A C 1
ATOM 754 O O . THR A 1 95 ? 16.563 6.048 4.456 1.00 98.56 95 THR A O 1
ATOM 757 N N . HIS A 1 96 ? 16.849 6.134 2.239 1.00 98.25 96 HIS A N 1
ATOM 758 C CA . HIS A 1 96 ? 16.123 7.391 2.021 1.00 98.25 96 HIS A CA 1
ATOM 759 C C . HIS A 1 96 ? 14.615 7.136 1.991 1.00 98.25 96 HIS A C 1
ATOM 761 O O . HIS A 1 96 ? 13.937 7.255 0.974 1.00 98.25 96 HIS A O 1
ATOM 767 N N . SER A 1 97 ? 14.099 6.759 3.148 1.00 98.38 97 SER A N 1
ATOM 768 C CA . SER A 1 97 ? 12.713 6.408 3.426 1.00 98.38 97 SER A CA 1
ATOM 769 C C . SER A 1 97 ? 12.285 7.079 4.728 1.00 98.38 97 SER A C 1
ATOM 771 O O . SER A 1 97 ? 13.119 7.449 5.558 1.00 98.38 97 SER A O 1
ATOM 773 N N . THR A 1 98 ? 10.985 7.293 4.919 1.00 98.50 98 THR A N 1
ATOM 774 C CA . THR A 1 98 ? 10.485 8.060 6.071 1.00 98.50 98 THR A CA 1
ATOM 775 C C . THR A 1 98 ? 10.735 7.388 7.420 1.00 98.50 98 THR A C 1
ATOM 777 O O . THR A 1 98 ? 10.691 8.081 8.432 1.00 98.50 98 THR A O 1
ATOM 780 N N . CYS A 1 99 ? 11.041 6.086 7.444 1.00 97.88 99 CYS A N 1
ATOM 781 C CA . CYS A 1 99 ? 11.395 5.337 8.649 1.00 97.88 99 CYS A CA 1
ATOM 782 C C . CYS A 1 99 ? 12.790 4.695 8.594 1.00 97.88 99 CYS A C 1
ATOM 784 O O . CYS A 1 99 ? 13.114 3.843 9.424 1.00 97.88 99 CYS A O 1
ATOM 786 N N . GLY A 1 100 ? 13.619 5.077 7.617 1.00 98.38 100 GLY A N 1
ATOM 787 C CA . GLY A 1 100 ? 14.981 4.571 7.467 1.00 98.38 100 GLY A CA 1
ATOM 788 C C . GLY A 1 100 ? 15.084 3.097 7.062 1.00 98.38 100 GLY A C 1
ATOM 789 O O . GLY A 1 100 ? 16.177 2.534 7.134 1.00 98.38 100 GLY A O 1
ATOM 790 N N . SER A 1 101 ? 13.996 2.445 6.636 1.00 98.75 101 SER A N 1
ATOM 791 C CA . SER A 1 101 ? 14.080 1.093 6.082 1.00 98.75 101 SER A CA 1
ATOM 792 C C . SER A 1 101 ? 14.930 1.083 4.814 1.00 98.75 101 SER A C 1
ATOM 794 O O . SER A 1 101 ? 14.769 1.940 3.941 1.00 98.75 101 SER A O 1
ATOM 796 N N . TYR A 1 102 ? 15.806 0.084 4.704 1.00 98.75 102 TYR A N 1
ATOM 797 C CA . TYR A 1 102 ? 16.557 -0.169 3.481 1.00 98.75 102 TYR A CA 1
ATOM 798 C C . TYR A 1 102 ? 15.646 -0.694 2.368 1.00 98.75 102 TYR A C 1
ATOM 800 O O . TYR A 1 102 ? 14.718 -1.462 2.631 1.00 98.75 102 TYR A O 1
ATOM 808 N N . PHE A 1 103 ? 15.959 -0.316 1.132 1.00 98.81 103 PHE A N 1
ATOM 809 C CA . PHE A 1 103 ? 15.398 -0.895 -0.082 1.00 98.81 103 PHE A CA 1
ATOM 810 C C . PHE A 1 103 ? 16.398 -0.829 -1.244 1.00 98.81 103 PHE A C 1
ATOM 812 O O . PHE A 1 103 ? 17.370 -0.060 -1.236 1.00 98.81 103 PHE A O 1
ATOM 819 N N . ASN A 1 104 ? 16.145 -1.623 -2.280 1.00 98.69 104 ASN A N 1
ATOM 820 C CA . ASN A 1 104 ? 16.876 -1.594 -3.537 1.00 98.69 104 ASN A CA 1
ATOM 821 C C . ASN A 1 104 ? 15.926 -1.838 -4.712 1.00 98.69 104 ASN A C 1
ATOM 823 O O . ASN A 1 104 ? 15.522 -2.964 -4.996 1.00 98.69 104 ASN A O 1
ATOM 827 N N . THR A 1 105 ? 15.604 -0.769 -5.437 1.00 98.00 105 THR A N 1
ATOM 828 C CA . THR A 1 105 ? 14.716 -0.840 -6.608 1.00 98.00 105 THR A CA 1
ATOM 829 C C . THR A 1 105 ? 15.333 -1.629 -7.758 1.00 98.00 105 THR A C 1
ATOM 831 O O . THR A 1 105 ? 14.613 -2.332 -8.460 1.00 98.00 105 THR A O 1
ATOM 834 N N . GLY A 1 106 ? 16.660 -1.607 -7.922 1.00 97.69 106 GLY A N 1
ATOM 835 C CA . GLY A 1 106 ? 17.370 -2.325 -8.983 1.00 97.69 106 GLY A CA 1
ATOM 836 C C . GLY A 1 106 ? 17.216 -3.843 -8.883 1.00 97.69 106 GLY A C 1
ATOM 837 O O . GLY A 1 106 ? 16.971 -4.499 -9.893 1.00 97.69 106 GLY A O 1
ATOM 838 N N . SER A 1 107 ? 17.279 -4.385 -7.665 1.00 97.81 107 SER A N 1
ATOM 839 C CA . SER A 1 107 ? 17.083 -5.813 -7.376 1.00 97.81 107 SER A CA 1
ATOM 840 C C . SER A 1 107 ? 15.675 -6.166 -6.892 1.00 97.81 107 SER A C 1
ATOM 842 O O . SER A 1 107 ? 15.434 -7.324 -6.552 1.00 97.81 107 SER A O 1
ATOM 844 N N . ARG A 1 108 ? 14.755 -5.189 -6.860 1.00 98.44 108 ARG A N 1
ATOM 845 C CA . ARG A 1 108 ? 13.380 -5.336 -6.348 1.00 98.44 108 ARG A CA 1
ATOM 846 C C . ARG A 1 108 ? 13.327 -5.829 -4.899 1.00 98.44 108 ARG A C 1
ATOM 848 O O . ARG A 1 108 ? 12.480 -6.641 -4.541 1.00 98.44 108 ARG A O 1
ATOM 855 N N . ASP A 1 109 ? 14.263 -5.369 -4.080 1.00 98.69 109 ASP A N 1
ATOM 856 C CA . ASP A 1 109 ? 14.405 -5.800 -2.694 1.00 98.69 109 ASP A CA 1
ATOM 857 C C . ASP A 1 109 ? 13.802 -4.763 -1.740 1.00 98.69 109 ASP A C 1
ATOM 859 O O . ASP A 1 109 ? 14.253 -3.616 -1.673 1.00 98.69 109 ASP A O 1
ATOM 863 N N . PHE A 1 110 ? 12.770 -5.173 -1.007 1.00 98.81 110 PHE A N 1
ATOM 864 C CA . PHE A 1 110 ? 12.077 -4.375 0.004 1.00 98.81 110 PHE A CA 1
ATOM 865 C C . PHE A 1 110 ? 11.995 -5.184 1.305 1.00 98.81 110 PHE A C 1
ATOM 867 O O . PHE A 1 110 ? 10.916 -5.665 1.673 1.00 98.81 110 PHE A O 1
ATOM 874 N N . PRO A 1 111 ? 13.119 -5.359 2.024 1.00 98.62 111 PRO A N 1
ATOM 875 C CA . PRO A 1 111 ? 13.237 -6.311 3.131 1.00 98.62 111 PRO A CA 1
ATOM 876 C C . PRO A 1 111 ? 12.359 -5.974 4.342 1.00 98.62 111 PRO A C 1
ATOM 878 O O . PRO A 1 111 ? 12.098 -6.842 5.169 1.00 98.62 111 PRO A O 1
ATOM 881 N N . ALA A 1 112 ? 11.878 -4.733 4.459 1.00 98.44 112 ALA A N 1
ATOM 882 C CA . ALA A 1 112 ? 10.945 -4.339 5.513 1.00 98.44 112 ALA A CA 1
ATOM 883 C C . ALA A 1 112 ? 9.510 -4.872 5.301 1.00 98.44 112 ALA A C 1
ATOM 885 O O . ALA A 1 112 ? 8.729 -4.858 6.250 1.00 98.44 112 ALA A O 1
ATOM 886 N N . VAL A 1 113 ? 9.163 -5.350 4.096 1.00 98.56 113 VAL A N 1
ATOM 887 C CA . VAL A 1 113 ? 7.900 -6.072 3.805 1.00 98.56 113 VAL A CA 1
ATOM 888 C C . VAL A 1 113 ? 8.086 -7.591 3.698 1.00 98.56 113 VAL A C 1
ATOM 890 O O . VAL A 1 113 ? 7.122 -8.347 3.846 1.00 98.56 113 VAL A O 1
ATOM 893 N N . PRO A 1 114 ? 9.323 -8.075 3.797 1.00 97.81 114 PRO A N 1
ATOM 894 C CA . PRO A 1 114 ? 10.168 -8.612 2.708 1.00 97.81 114 PRO A CA 1
ATOM 895 C C . PRO A 1 114 ? 9.491 -8.935 1.358 1.00 97.81 114 PRO A C 1
ATOM 897 O O . PRO A 1 114 ? 9.034 -10.059 1.143 1.00 97.81 114 PRO A O 1
ATOM 900 N N . TYR A 1 115 ? 9.509 -7.994 0.409 1.00 98.81 115 TYR A N 1
ATOM 901 C CA . TYR A 1 115 ? 9.303 -8.314 -1.015 1.00 98.81 115 TYR A CA 1
ATOM 902 C C . TYR A 1 115 ? 10.630 -8.472 -1.751 1.00 98.81 115 TYR A C 1
ATOM 904 O O . TYR A 1 115 ? 11.610 -7.795 -1.443 1.00 98.81 115 TYR A O 1
ATOM 912 N N . SER A 1 116 ? 10.622 -9.355 -2.744 1.00 98.62 116 SER A N 1
ATOM 913 C CA . SER A 1 116 ? 11.741 -9.645 -3.639 1.00 98.62 116 SER A CA 1
ATOM 914 C C . SER A 1 116 ? 11.313 -9.505 -5.102 1.00 98.62 116 SER A C 1
ATOM 916 O O . SER A 1 116 ? 10.131 -9.337 -5.391 1.00 98.62 116 SER A O 1
ATOM 918 N N . GLY A 1 117 ? 12.235 -9.691 -6.052 1.00 98.38 117 GLY A N 1
ATOM 919 C CA . GLY A 1 117 ? 11.909 -9.698 -7.488 1.00 98.38 117 GLY A CA 1
ATOM 920 C C . GLY A 1 117 ? 10.833 -10.701 -7.914 1.00 98.38 117 GLY A C 1
ATOM 921 O O . GLY A 1 117 ? 10.216 -10.517 -8.956 1.00 98.38 117 GLY A O 1
ATOM 922 N N . TRP A 1 118 ? 10.547 -11.722 -7.105 1.00 98.44 118 TRP A N 1
ATOM 923 C CA . TRP A 1 118 ? 9.447 -12.652 -7.366 1.00 98.44 118 TRP A CA 1
ATOM 924 C C . TRP A 1 118 ? 8.063 -12.042 -7.157 1.00 98.44 118 TRP A C 1
ATOM 926 O O . TRP A 1 118 ? 7.072 -12.649 -7.560 1.00 98.44 118 TRP A O 1
ATOM 936 N N . ASP A 1 119 ? 7.979 -10.910 -6.471 1.00 98.81 119 ASP A N 1
ATOM 937 C CA . ASP A 1 119 ? 6.737 -10.313 -5.985 1.00 98.81 119 ASP A CA 1
ATOM 938 C C . ASP A 1 119 ? 6.285 -9.124 -6.841 1.00 98.81 119 ASP A C 1
ATOM 940 O O . ASP A 1 119 ? 5.326 -8.441 -6.491 1.00 98.81 119 ASP A O 1
ATOM 944 N N . PHE A 1 120 ? 6.941 -8.919 -7.988 1.00 98.81 120 PHE A N 1
ATOM 945 C CA . PHE A 1 120 ? 6.654 -7.862 -8.953 1.00 98.81 120 PHE A CA 1
ATOM 946 C C . PHE A 1 120 ? 6.333 -8.427 -10.339 1.00 98.81 120 PHE A C 1
ATOM 948 O O . PHE A 1 120 ? 6.786 -9.510 -10.717 1.00 98.81 120 PHE A O 1
ATOM 955 N N . ASN A 1 121 ? 5.584 -7.659 -11.129 1.00 98.56 121 ASN A N 1
ATOM 956 C CA . ASN A 1 121 ? 5.108 -8.046 -12.458 1.00 98.56 121 ASN A CA 1
ATOM 957 C C . ASN A 1 121 ? 6.147 -7.884 -13.586 1.00 98.56 121 ASN A C 1
ATOM 959 O O . ASN A 1 121 ? 5.789 -7.926 -14.764 1.00 98.56 121 ASN A O 1
ATOM 963 N N . ASP A 1 122 ? 7.442 -7.770 -13.262 1.00 97.00 122 ASP A N 1
ATOM 964 C CA . ASP A 1 122 ? 8.530 -7.600 -14.241 1.00 97.00 122 ASP A CA 1
ATOM 965 C C . ASP A 1 122 ? 8.488 -8.648 -15.376 1.00 97.00 122 ASP A C 1
ATOM 967 O O . ASP A 1 122 ? 8.713 -8.315 -16.535 1.00 97.00 122 ASP A O 1
ATOM 971 N N . GLY A 1 123 ? 8.171 -9.911 -15.059 1.00 96.25 123 GLY A N 1
ATOM 972 C CA . GLY A 1 123 ? 8.049 -10.995 -16.047 1.00 96.25 123 GLY A CA 1
ATOM 973 C C . GLY A 1 123 ? 6.656 -11.160 -16.673 1.00 96.25 123 GLY A C 1
ATOM 974 O O . GLY A 1 123 ? 6.494 -11.941 -17.616 1.00 96.25 123 GLY A O 1
ATOM 975 N N . LYS A 1 124 ? 5.644 -10.470 -16.137 1.00 97.44 124 LYS A N 1
ATOM 976 C CA . LYS A 1 124 ? 4.245 -10.548 -16.579 1.00 97.44 124 LYS A CA 1
ATOM 977 C C . LYS A 1 124 ? 3.914 -9.463 -17.595 1.00 97.44 124 LYS A C 1
ATOM 979 O O . LYS A 1 124 ? 3.251 -9.759 -18.593 1.00 97.44 124 LYS A O 1
ATOM 984 N N . CYS A 1 125 ? 4.411 -8.249 -17.363 1.00 97.69 125 CYS A N 1
ATOM 985 C CA . CYS A 1 125 ? 4.295 -7.147 -18.302 1.00 97.69 125 CYS A CA 1
ATOM 986 C C . CYS A 1 125 ? 4.868 -7.540 -19.673 1.00 97.69 125 CYS A C 1
ATOM 988 O O . CYS A 1 125 ? 5.921 -8.170 -19.775 1.00 97.69 125 CYS A O 1
ATOM 990 N N . ARG A 1 126 ? 4.154 -7.188 -20.747 1.00 97.19 126 ARG A N 1
ATOM 991 C CA . ARG A 1 126 ? 4.523 -7.547 -22.130 1.00 97.19 126 ARG A CA 1
ATOM 992 C C . ARG A 1 126 ? 5.003 -6.363 -22.967 1.00 97.19 126 ARG A C 1
ATOM 994 O O . ARG A 1 126 ? 5.323 -6.558 -24.137 1.00 97.19 126 ARG A O 1
ATOM 1001 N N . THR A 1 127 ? 5.034 -5.158 -22.403 1.00 97.19 127 THR A N 1
ATOM 1002 C CA . THR A 1 127 ? 5.540 -3.973 -23.102 1.00 97.19 127 THR A CA 1
ATOM 1003 C C . THR A 1 127 ? 7.068 -3.978 -23.124 1.00 97.19 127 THR A C 1
ATOM 1005 O O . THR A 1 127 ? 7.713 -4.539 -22.238 1.00 97.19 127 THR A O 1
ATOM 1008 N N . GLY A 1 128 ? 7.666 -3.371 -24.153 1.00 95.81 128 GLY A N 1
ATOM 1009 C CA . GLY A 1 128 ? 9.126 -3.336 -24.294 1.00 95.81 128 GLY A CA 1
ATOM 1010 C C . GLY A 1 128 ? 9.810 -2.482 -23.223 1.00 95.81 128 GLY A C 1
ATOM 1011 O O . GLY A 1 128 ? 10.949 -2.757 -22.855 1.00 95.81 128 GLY A O 1
ATOM 1012 N N . SER A 1 129 ? 9.111 -1.466 -22.708 1.00 96.25 129 SER A N 1
ATOM 1013 C CA . SER A 1 129 ? 9.604 -0.593 -21.637 1.00 96.25 129 SER A CA 1
ATOM 1014 C C . SER A 1 129 ? 9.355 -1.138 -20.224 1.00 96.25 129 SER A C 1
ATOM 1016 O O . SER A 1 129 ? 10.016 -0.706 -19.280 1.00 96.25 129 SER A O 1
ATOM 1018 N N . GLY A 1 130 ? 8.410 -2.070 -20.058 1.00 96.00 130 GLY A N 1
ATOM 1019 C CA . GLY A 1 130 ? 7.877 -2.459 -18.749 1.00 96.00 130 GLY A CA 1
ATOM 1020 C C . GLY A 1 130 ? 6.832 -1.482 -18.184 1.00 96.00 130 GLY A C 1
ATOM 1021 O O . GLY A 1 130 ? 6.328 -1.698 -17.082 1.00 96.00 130 GLY A O 1
ATOM 1022 N N . GLU A 1 131 ? 6.507 -0.418 -18.921 1.00 97.31 131 GLU A N 1
ATOM 1023 C CA . GLU A 1 131 ? 5.558 0.632 -18.542 1.00 97.31 131 GLU A CA 1
ATOM 1024 C C . GLU A 1 131 ? 4.191 0.426 -19.211 1.00 97.31 131 GLU A C 1
ATOM 1026 O O . GLU A 1 131 ? 4.050 -0.324 -20.182 1.00 97.31 131 GLU A O 1
ATOM 1031 N N . ILE A 1 132 ? 3.175 1.129 -18.711 1.00 94.94 132 ILE A N 1
ATOM 1032 C CA . ILE A 1 132 ? 1.900 1.308 -19.416 1.00 94.94 132 ILE A CA 1
ATOM 1033 C C . ILE A 1 132 ? 2.101 2.293 -20.577 1.00 94.94 132 ILE A C 1
ATOM 1035 O O . ILE A 1 132 ? 2.367 3.474 -20.364 1.00 94.94 132 ILE A O 1
ATOM 1039 N N . GLU A 1 133 ? 1.903 1.826 -21.806 1.00 95.56 133 GLU A N 1
ATOM 1040 C CA . GLU A 1 133 ? 2.104 2.589 -23.049 1.00 95.56 133 GLU A CA 1
ATOM 1041 C C . GLU A 1 133 ? 0.775 2.921 -23.764 1.00 95.56 133 GLU A C 1
ATOM 1043 O O . GLU A 1 133 ? 0.655 3.928 -24.458 1.00 95.56 133 GLU A O 1
ATOM 1048 N N . ASN A 1 134 ? -0.254 2.092 -23.581 1.00 92.19 134 ASN A N 1
ATOM 1049 C CA . ASN A 1 134 ? -1.563 2.174 -24.219 1.00 92.19 134 ASN A CA 1
ATOM 1050 C C . ASN A 1 134 ? -2.681 1.796 -23.232 1.00 92.19 134 ASN A C 1
ATOM 1052 O O . ASN A 1 134 ? -2.920 0.627 -22.931 1.00 92.19 134 ASN A O 1
ATOM 1056 N N . TYR A 1 135 ? -3.446 2.798 -22.798 1.00 90.00 135 TYR A N 1
ATOM 1057 C CA . TYR A 1 135 ? -4.565 2.626 -21.865 1.00 90.00 135 TYR A CA 1
ATOM 1058 C C . TYR A 1 135 ? -5.787 1.891 -22.447 1.00 90.00 135 TYR A C 1
ATOM 1060 O O . TYR A 1 135 ? -6.697 1.542 -21.690 1.00 90.00 135 TYR A O 1
ATOM 1068 N N . GLY A 1 136 ? -5.833 1.666 -23.764 1.00 91.31 136 GLY A N 1
ATOM 1069 C CA . GLY A 1 136 ? -6.849 0.839 -24.419 1.00 91.31 136 GLY A CA 1
ATOM 1070 C C . GLY A 1 136 ? -6.609 -0.664 -24.255 1.00 91.31 136 GLY A C 1
ATOM 1071 O O . GLY A 1 136 ? -7.546 -1.451 -24.379 1.00 91.31 136 GLY A O 1
ATOM 1072 N N . ASP A 1 137 ? -5.382 -1.072 -23.932 1.00 92.88 137 ASP A N 1
ATOM 1073 C CA . ASP A 1 137 ? -5.055 -2.459 -23.629 1.00 92.88 137 ASP A CA 1
ATOM 1074 C C . ASP A 1 137 ? -5.151 -2.696 -22.121 1.00 92.88 137 ASP A C 1
ATOM 1076 O O . ASP A 1 137 ? -4.377 -2.189 -21.307 1.00 92.88 137 ASP A O 1
ATOM 1080 N N . LYS A 1 138 ? -6.145 -3.495 -21.736 1.00 93.62 138 LYS A N 1
ATOM 1081 C CA . LYS A 1 138 ? -6.412 -3.753 -20.327 1.00 93.62 138 LYS A CA 1
ATOM 1082 C C . LYS A 1 138 ? -5.285 -4.510 -19.630 1.00 93.62 138 LYS A C 1
ATOM 1084 O O . LYS A 1 138 ? -5.179 -4.330 -18.425 1.00 93.62 138 LYS A O 1
ATOM 1089 N N . TYR A 1 139 ? -4.508 -5.333 -20.337 1.00 95.56 139 TYR A N 1
ATOM 1090 C CA . TYR A 1 139 ? -3.484 -6.178 -19.724 1.00 95.56 139 TYR A CA 1
ATOM 1091 C C . TYR A 1 139 ? -2.320 -5.327 -19.246 1.00 95.56 139 TYR A C 1
ATOM 1093 O O . TYR A 1 139 ? -2.026 -5.325 -18.058 1.00 95.56 139 TYR A O 1
ATOM 1101 N N . GLN A 1 140 ? -1.752 -4.492 -20.117 1.00 96.62 140 GLN A N 1
ATOM 1102 C CA . GLN A 1 140 ? -0.684 -3.591 -19.685 1.00 96.62 140 GLN A CA 1
ATOM 1103 C C . GLN A 1 140 ? -1.135 -2.631 -18.582 1.00 96.62 140 GLN A C 1
ATOM 1105 O O . GLN A 1 140 ? -0.387 -2.412 -17.644 1.00 96.62 140 GLN A O 1
ATOM 1110 N N . VAL A 1 141 ? -2.379 -2.133 -18.617 1.00 94.50 141 VAL A N 1
ATOM 1111 C CA . VAL A 1 141 ? -2.894 -1.238 -17.566 1.00 94.50 141 VAL A CA 1
ATOM 1112 C C . VAL A 1 141 ? -2.865 -1.879 -16.172 1.00 94.50 141 VAL A C 1
ATOM 1114 O O . VAL A 1 141 ? -2.799 -1.121 -15.209 1.00 94.50 141 VAL A O 1
ATOM 1117 N N . ARG A 1 142 ? -2.937 -3.218 -16.060 1.00 95.81 142 ARG A N 1
ATOM 1118 C CA . ARG A 1 142 ? -2.935 -3.945 -14.774 1.00 95.81 142 ARG A CA 1
ATOM 1119 C C . ARG A 1 142 ? -1.668 -4.742 -14.469 1.00 95.81 142 ARG A C 1
ATOM 1121 O O . ARG A 1 142 ? -1.492 -5.153 -13.334 1.00 95.81 142 ARG A O 1
ATOM 1128 N N . ASP A 1 143 ? -0.851 -5.017 -15.480 1.00 97.75 143 ASP A N 1
ATOM 1129 C CA . ASP A 1 143 ? 0.317 -5.890 -15.348 1.00 97.75 143 ASP A CA 1
ATOM 1130 C C . ASP A 1 143 ? 1.643 -5.135 -15.559 1.00 97.75 143 ASP A C 1
ATOM 1132 O O . ASP A 1 143 ? 2.706 -5.735 -15.432 1.00 97.75 143 ASP A O 1
ATOM 1136 N N . CYS A 1 144 ? 1.610 -3.855 -15.947 1.00 98.19 144 CYS A N 1
ATOM 1137 C CA . CYS A 1 144 ? 2.796 -3.037 -16.212 1.00 98.19 144 CYS A CA 1
ATOM 1138 C C . CYS A 1 144 ? 2.861 -1.818 -15.291 1.00 98.19 144 CYS A C 1
ATOM 1140 O O . CYS A 1 144 ? 1.865 -1.387 -14.712 1.00 98.19 144 CYS A O 1
ATOM 1142 N N . ARG A 1 145 ? 4.052 -1.222 -15.189 1.00 97.81 145 ARG A N 1
ATOM 1143 C CA . ARG A 1 145 ? 4.313 -0.121 -14.262 1.00 97.81 145 ARG A CA 1
ATOM 1144 C C . ARG A 1 145 ? 3.543 1.142 -14.643 1.00 97.81 145 ARG A C 1
ATOM 1146 O O . ARG A 1 145 ? 3.606 1.624 -15.776 1.00 97.81 145 ARG A O 1
ATOM 1153 N N . LEU A 1 146 ? 2.836 1.707 -13.667 1.00 93.75 146 LEU A N 1
ATOM 1154 C CA . LEU A 1 146 ? 2.247 3.038 -13.759 1.00 93.75 146 LEU A CA 1
ATOM 1155 C C . LEU A 1 146 ? 3.334 4.074 -13.478 1.00 93.75 146 LEU A C 1
ATOM 1157 O O . LEU A 1 146 ? 3.776 4.185 -12.342 1.00 93.75 146 LEU A O 1
ATOM 1161 N N . ALA A 1 147 ? 3.752 4.848 -14.483 1.00 93.69 147 ALA A N 1
ATOM 1162 C CA . ALA A 1 147 ? 4.750 5.912 -14.308 1.00 93.69 147 ALA A CA 1
ATOM 1163 C C . ALA A 1 147 ? 6.024 5.430 -13.575 1.00 93.69 147 ALA A C 1
ATOM 1165 O O . ALA A 1 147 ? 6.542 6.086 -12.671 1.00 93.69 147 ALA A O 1
ATOM 1166 N N . SER A 1 148 ? 6.518 4.258 -13.971 1.00 95.12 148 SER A N 1
ATOM 1167 C CA . SER A 1 148 ? 7.677 3.561 -13.420 1.00 95.12 148 SER A CA 1
ATOM 1168 C C . SER A 1 148 ? 7.543 3.021 -11.999 1.00 95.12 148 SER A C 1
ATOM 1170 O O . SER A 1 148 ? 8.512 2.494 -11.458 1.00 95.12 148 SER A O 1
ATOM 1172 N N . LEU A 1 149 ? 6.362 3.082 -11.389 1.00 97.94 149 LEU A N 1
ATOM 1173 C CA . LEU A 1 149 ? 6.106 2.496 -10.073 1.00 97.94 149 LEU A CA 1
ATOM 1174 C C . LEU A 1 149 ? 6.187 0.968 -10.148 1.00 97.94 149 LEU A C 1
ATOM 1176 O O . LEU A 1 149 ? 5.575 0.354 -11.021 1.00 97.94 149 LEU A O 1
ATOM 1180 N N . LEU A 1 150 ? 6.978 0.356 -9.262 1.00 98.56 150 LEU A N 1
ATOM 1181 C CA . LEU A 1 150 ? 7.212 -1.087 -9.279 1.00 98.56 150 LEU A CA 1
ATOM 1182 C C . LEU A 1 150 ? 5.922 -1.843 -8.950 1.00 98.56 150 LEU A C 1
ATOM 1184 O O . LEU A 1 150 ? 5.469 -1.842 -7.807 1.00 98.56 150 LEU A O 1
ATOM 1188 N N . ASP A 1 151 ? 5.348 -2.473 -9.969 1.00 98.75 151 ASP A N 1
ATOM 1189 C CA . ASP A 1 151 ? 4.015 -3.069 -9.940 1.00 98.75 151 ASP A CA 1
ATOM 1190 C C . ASP A 1 151 ? 4.014 -4.441 -9.251 1.00 98.75 151 ASP A C 1
ATOM 1192 O O . ASP A 1 151 ? 4.787 -5.329 -9.625 1.00 98.75 151 ASP A O 1
ATOM 1196 N N . LEU A 1 152 ? 3.188 -4.601 -8.214 1.00 98.81 152 LEU A N 1
ATOM 1197 C CA . LEU A 1 152 ? 3.143 -5.811 -7.393 1.00 98.81 152 LEU A CA 1
ATOM 1198 C C . LEU A 1 152 ? 2.397 -6.944 -8.109 1.00 98.81 152 LEU A C 1
ATOM 1200 O O . LEU A 1 152 ? 1.329 -6.749 -8.684 1.00 98.81 152 LEU A O 1
ATOM 1204 N N . ALA A 1 153 ? 2.907 -8.169 -7.984 1.00 98.69 153 ALA A N 1
ATOM 1205 C CA . ALA A 1 153 ? 2.281 -9.379 -8.516 1.00 98.69 153 ALA A CA 1
ATOM 1206 C C . ALA A 1 153 ? 1.099 -9.830 -7.639 1.00 98.69 153 ALA A C 1
ATOM 1208 O O . ALA A 1 153 ? 1.171 -10.822 -6.903 1.00 98.69 153 ALA A O 1
ATOM 1209 N N . LEU A 1 154 ? 0.007 -9.062 -7.682 1.00 98.38 154 LEU A N 1
ATOM 1210 C CA . LEU A 1 154 ? -1.180 -9.255 -6.850 1.00 98.38 154 LEU A CA 1
ATOM 1211 C C . LEU A 1 154 ? -1.942 -10.550 -7.141 1.00 98.38 154 LEU A C 1
ATOM 1213 O O . LEU A 1 154 ? -2.824 -10.898 -6.362 1.00 98.38 154 LEU A O 1
ATOM 1217 N N . GLU A 1 155 ? -1.611 -11.313 -8.182 1.00 98.12 155 GLU A N 1
ATOM 1218 C CA . GLU A 1 155 ? -2.137 -12.668 -8.350 1.00 98.12 155 GLU A CA 1
ATOM 1219 C C . GLU A 1 155 ? -1.593 -13.649 -7.298 1.00 98.12 155 GLU A C 1
ATOM 1221 O O . GLU A 1 155 ? -2.215 -14.681 -7.022 1.00 98.12 155 GLU A O 1
ATOM 1226 N N . LYS A 1 156 ? -0.424 -13.350 -6.713 1.00 98.69 156 LYS A N 1
ATOM 1227 C CA . LYS A 1 156 ? 0.267 -14.233 -5.774 1.00 98.69 156 LYS A CA 1
ATOM 1228 C C . LYS A 1 156 ? -0.350 -14.114 -4.388 1.00 98.69 156 LYS A C 1
ATOM 1230 O O . LYS A 1 156 ? -0.453 -13.027 -3.821 1.00 98.69 156 LYS A O 1
ATOM 1235 N N . ASP A 1 157 ? -0.668 -15.258 -3.783 1.00 98.62 157 ASP A N 1
ATOM 1236 C CA . ASP A 1 157 ? -1.245 -15.286 -2.435 1.00 98.62 157 ASP A CA 1
ATOM 1237 C C . ASP A 1 157 ? -0.326 -14.657 -1.376 1.00 98.62 157 ASP A C 1
ATOM 1239 O O . ASP A 1 157 ? -0.817 -13.994 -0.466 1.00 98.62 157 ASP A O 1
ATOM 1243 N N . TYR A 1 158 ? 0.996 -14.785 -1.533 1.00 98.81 158 TYR A N 1
ATOM 1244 C CA . TYR A 1 158 ? 1.972 -14.132 -0.657 1.00 98.81 158 TYR A CA 1
ATOM 1245 C C . TYR A 1 158 ? 1.794 -12.606 -0.637 1.00 98.81 158 TYR A C 1
ATOM 1247 O O . TYR A 1 158 ? 1.626 -12.022 0.432 1.00 98.81 158 TYR A O 1
ATOM 1255 N N . VAL A 1 159 ? 1.742 -11.974 -1.814 1.00 98.81 159 VAL A N 1
ATOM 1256 C CA . VAL A 1 159 ? 1.581 -10.519 -1.953 1.00 98.81 159 VAL A CA 1
ATOM 1257 C C . VAL A 1 159 ? 0.222 -10.076 -1.411 1.00 98.81 159 VAL A C 1
ATOM 1259 O O . VAL A 1 159 ? 0.149 -9.170 -0.583 1.00 98.81 159 VAL A O 1
ATOM 1262 N N . ARG A 1 160 ? -0.861 -10.777 -1.776 1.00 98.69 160 ARG A N 1
ATOM 1263 C CA . ARG A 1 160 ? -2.208 -10.506 -1.236 1.00 98.69 160 ARG A CA 1
ATOM 1264 C C . ARG A 1 160 ? -2.255 -10.611 0.284 1.00 98.69 160 ARG A C 1
ATOM 1266 O O . ARG A 1 160 ? -2.935 -9.823 0.933 1.00 98.69 160 ARG A O 1
ATOM 1273 N N . SER A 1 161 ? -1.560 -11.591 0.855 1.00 98.81 161 SER A N 1
ATOM 1274 C CA . SER A 1 161 ? -1.522 -11.802 2.301 1.00 98.81 161 SER A CA 1
ATOM 1275 C C . SER A 1 161 ? -0.713 -10.715 3.007 1.00 98.81 161 SER A C 1
ATOM 1277 O O . SER A 1 161 ? -1.133 -10.279 4.071 1.00 98.81 161 SER A O 1
ATOM 1279 N N . LYS A 1 162 ? 0.367 -10.204 2.404 1.00 98.81 162 LYS A N 1
ATOM 1280 C CA . LYS A 1 162 ? 1.112 -9.044 2.921 1.00 98.81 162 LYS A CA 1
ATOM 1281 C C . LYS A 1 162 ? 0.308 -7.746 2.878 1.00 98.81 162 LYS A C 1
ATOM 1283 O O . LYS A 1 162 ? 0.288 -7.011 3.864 1.00 98.81 162 LYS A O 1
ATOM 1288 N N . VAL A 1 163 ? -0.429 -7.506 1.795 1.00 98.75 163 VAL A N 1
ATOM 1289 C CA . VAL A 1 163 ? -1.386 -6.390 1.710 1.00 98.75 163 VAL A CA 1
ATOM 1290 C C . VAL A 1 163 ? -2.482 -6.524 2.774 1.00 98.75 163 VAL A C 1
ATOM 1292 O O . VAL A 1 163 ? -2.757 -5.575 3.508 1.00 98.75 163 VAL A O 1
ATOM 1295 N N . ALA A 1 164 ? -3.081 -7.710 2.911 1.00 98.75 164 ALA A N 1
ATOM 1296 C CA . ALA A 1 164 ? -4.122 -7.956 3.904 1.00 98.75 164 ALA A CA 1
ATOM 1297 C C . ALA A 1 164 ? -3.600 -7.866 5.347 1.00 98.75 164 ALA A C 1
ATOM 1299 O O . ALA A 1 164 ? -4.324 -7.383 6.209 1.00 98.75 164 ALA A O 1
ATOM 1300 N N . GLU A 1 165 ? -2.365 -8.294 5.626 1.00 98.81 165 GLU A N 1
ATOM 1301 C CA . GLU A 1 165 ? -1.698 -8.138 6.928 1.00 98.81 165 GLU A CA 1
ATOM 1302 C C . GLU A 1 165 ? -1.620 -6.655 7.315 1.00 98.81 165 GLU A C 1
ATOM 1304 O O . GLU A 1 165 ? -2.093 -6.272 8.385 1.00 98.81 165 GLU A O 1
ATOM 1309 N N . TYR A 1 166 ? -1.132 -5.809 6.403 1.00 98.81 166 TYR A N 1
ATOM 1310 C CA . TYR A 1 166 ? -1.087 -4.358 6.582 1.00 98.81 166 TYR A CA 1
ATOM 1311 C C . TYR A 1 166 ? -2.475 -3.743 6.822 1.00 98.81 166 TYR A C 1
ATOM 1313 O O . TYR A 1 166 ? -2.681 -2.999 7.783 1.00 98.81 166 TYR A O 1
ATOM 1321 N N . MET A 1 167 ? -3.456 -4.071 5.981 1.00 98.81 167 MET A N 1
ATOM 1322 C CA . MET A 1 167 ? -4.807 -3.518 6.109 1.00 98.81 167 MET A CA 1
ATOM 1323 C C . MET A 1 167 ? -5.515 -4.013 7.378 1.00 98.81 167 MET A C 1
ATOM 1325 O O . MET A 1 167 ? -6.178 -3.232 8.057 1.00 98.81 167 MET A O 1
ATOM 1329 N N . ASN A 1 168 ? -5.343 -5.283 7.751 1.00 98.88 168 ASN A N 1
ATOM 1330 C CA . ASN A 1 168 ? -5.887 -5.830 8.993 1.00 98.88 168 ASN A CA 1
ATOM 1331 C C . ASN A 1 168 ? -5.258 -5.189 10.226 1.00 98.88 168 ASN A C 1
ATOM 1333 O O . ASN A 1 168 ? -5.970 -4.942 11.194 1.00 98.88 168 ASN A O 1
ATOM 1337 N N . TYR A 1 169 ? -3.968 -4.857 10.176 1.00 98.81 169 TYR A N 1
ATOM 1338 C CA . TYR A 1 169 ? -3.312 -4.112 11.245 1.00 98.81 169 TYR A CA 1
ATOM 1339 C C . TYR A 1 169 ? -3.972 -2.745 11.476 1.00 98.81 169 TYR A C 1
ATOM 1341 O O . TYR A 1 169 ? -4.253 -2.359 12.609 1.00 98.81 169 TYR A O 1
ATOM 1349 N N . LEU A 1 170 ? -4.306 -2.037 10.394 1.00 98.81 170 LEU A N 1
ATOM 1350 C CA . LEU A 1 170 ? -5.036 -0.768 10.452 1.00 98.81 170 LEU A CA 1
ATOM 1351 C C . LEU A 1 170 ? -6.478 -0.932 10.962 1.00 98.81 170 LEU A C 1
ATOM 1353 O O . LEU A 1 170 ? -6.957 -0.101 11.739 1.00 98.81 170 LEU A O 1
ATOM 1357 N N . ILE A 1 171 ? -7.165 -2.008 10.568 1.00 98.75 171 ILE A N 1
ATOM 1358 C CA . ILE A 1 171 ? -8.501 -2.347 11.085 1.00 98.75 171 ILE A CA 1
ATOM 1359 C C . ILE A 1 171 ? -8.442 -2.606 12.594 1.00 98.75 171 ILE A C 1
ATOM 1361 O O . ILE A 1 171 ? -9.258 -2.058 13.338 1.00 98.75 171 ILE A O 1
ATOM 1365 N N . ASP A 1 172 ? -7.457 -3.379 13.058 1.00 98.69 172 ASP A N 1
ATOM 1366 C CA . ASP A 1 172 ? -7.258 -3.671 14.479 1.00 98.69 172 ASP A CA 1
ATOM 1367 C C . ASP A 1 172 ? -6.984 -2.386 15.282 1.00 98.69 172 ASP A C 1
ATOM 1369 O O . ASP A 1 172 ? -7.451 -2.261 16.414 1.00 98.69 172 ASP A O 1
ATOM 1373 N N . ILE A 1 173 ? -6.297 -1.395 14.697 1.00 98.69 173 ILE A N 1
ATOM 1374 C CA . ILE A 1 173 ? -6.111 -0.062 15.302 1.00 98.69 173 ILE A CA 1
ATOM 1375 C C . ILE A 1 173 ? -7.443 0.697 15.445 1.00 98.69 173 ILE A C 1
ATOM 1377 O O . ILE A 1 173 ? -7.617 1.445 16.408 1.00 98.69 173 ILE A O 1
ATOM 1381 N N . GLY A 1 174 ? -8.397 0.493 14.532 1.00 98.00 174 GLY A N 1
ATOM 1382 C CA . GLY A 1 174 ? -9.728 1.112 14.567 1.00 98.00 174 GLY A CA 1
ATOM 1383 C C . GLY A 1 174 ? -10.088 1.945 13.334 1.00 98.00 174 GLY A C 1
ATOM 1384 O O . GLY A 1 174 ? -11.026 2.742 13.392 1.00 98.00 174 GLY A O 1
ATOM 1385 N N . VAL A 1 175 ? -9.359 1.804 12.225 1.00 98.00 175 VAL A N 1
ATOM 1386 C CA . VAL A 1 175 ? -9.717 2.426 10.938 1.00 98.00 175 VAL A CA 1
ATOM 1387 C C . VAL A 1 175 ? -11.052 1.862 10.437 1.00 98.00 175 VAL A C 1
ATOM 1389 O O . VAL A 1 175 ? -11.311 0.671 10.566 1.00 98.00 175 VAL A O 1
ATOM 1392 N N . ALA A 1 176 ? -11.903 2.712 9.856 1.00 96.81 176 ALA A N 1
ATOM 1393 C CA . ALA A 1 176 ? -13.254 2.347 9.419 1.00 96.81 176 ALA A CA 1
ATOM 1394 C C . ALA A 1 176 ? -13.335 1.895 7.951 1.00 96.81 176 ALA A C 1
ATOM 1396 O O . ALA A 1 176 ? -14.361 1.372 7.511 1.00 96.81 176 ALA A O 1
ATOM 1397 N N . GLY A 1 177 ? -12.281 2.120 7.168 1.00 95.62 177 GLY A N 1
ATOM 1398 C CA . GLY A 1 177 ? -12.252 1.748 5.760 1.00 95.62 177 GLY A CA 1
ATOM 1399 C C . GLY A 1 177 ? -11.067 2.320 4.992 1.00 95.62 177 GLY A C 1
ATOM 1400 O O . GLY A 1 177 ? -10.167 2.928 5.572 1.00 95.62 177 GLY A O 1
ATOM 1401 N N . PHE A 1 178 ? -11.096 2.140 3.675 1.00 97.25 178 PHE A N 1
ATOM 1402 C CA . PHE A 1 178 ? -9.960 2.388 2.798 1.00 97.25 178 PHE A CA 1
ATOM 1403 C C . PHE A 1 178 ? -10.376 3.044 1.477 1.00 97.25 178 PHE A C 1
ATOM 1405 O O . PHE A 1 178 ? -11.315 2.583 0.819 1.00 97.25 178 PHE A O 1
ATOM 1412 N N . ARG A 1 179 ? -9.623 4.072 1.067 1.00 96.81 179 ARG A N 1
ATOM 1413 C CA . ARG A 1 179 ? -9.464 4.421 -0.350 1.00 96.81 179 ARG A CA 1
ATOM 1414 C C . ARG A 1 179 ? -8.459 3.441 -0.929 1.00 96.81 179 ARG A C 1
ATOM 1416 O O . ARG A 1 179 ? -7.349 3.352 -0.420 1.00 96.81 179 ARG A O 1
ATOM 1423 N N . ILE A 1 180 ? -8.828 2.730 -1.980 1.00 96.56 180 ILE A N 1
ATOM 1424 C CA . ILE A 1 180 ? -7.888 1.893 -2.722 1.00 96.56 180 ILE A CA 1
ATOM 1425 C C . ILE A 1 180 ? -7.301 2.743 -3.847 1.00 96.56 180 ILE A C 1
ATOM 1427 O O . ILE A 1 180 ? -8.001 3.053 -4.819 1.00 96.56 180 ILE A O 1
ATOM 1431 N N . ASP A 1 181 ? -6.048 3.157 -3.670 1.00 96.00 181 ASP A N 1
ATOM 1432 C CA . ASP A 1 181 ? -5.293 3.931 -4.653 1.00 96.00 181 ASP A CA 1
ATOM 1433 C C . ASP A 1 181 ? -5.019 3.107 -5.915 1.00 96.00 181 ASP A C 1
ATOM 1435 O O . ASP A 1 181 ? -4.845 1.886 -5.840 1.00 96.00 181 ASP A O 1
ATOM 1439 N N . ALA A 1 182 ? -5.001 3.770 -7.076 1.00 93.44 182 ALA A N 1
ATOM 1440 C CA . ALA A 1 182 ? -4.686 3.165 -8.363 1.00 93.44 182 ALA A CA 1
ATOM 1441 C C . ALA A 1 182 ? -5.517 1.903 -8.674 1.00 93.44 182 ALA A C 1
ATOM 1443 O O . ALA A 1 182 ? -5.068 1.018 -9.397 1.00 93.44 182 ALA A O 1
ATOM 1444 N N . ALA A 1 183 ? -6.760 1.807 -8.185 1.00 93.06 183 ALA A N 1
ATOM 1445 C CA . ALA A 1 183 ? -7.582 0.599 -8.314 1.00 93.06 183 ALA A CA 1
ATOM 1446 C C . ALA A 1 183 ? -7.843 0.178 -9.770 1.00 93.06 183 ALA A C 1
ATOM 1448 O O . ALA A 1 183 ? -8.002 -1.006 -10.063 1.00 93.06 183 ALA A O 1
ATOM 1449 N N . LYS A 1 184 ? -7.829 1.126 -10.718 1.00 88.94 184 LYS A N 1
ATOM 1450 C CA . LYS A 1 184 ? -7.874 0.830 -12.163 1.00 88.94 184 LYS A CA 1
ATOM 1451 C C . LYS A 1 184 ? -6.746 -0.106 -12.623 1.00 88.94 184 LYS A C 1
ATOM 1453 O O . LYS A 1 184 ? -6.953 -0.858 -13.582 1.00 88.94 184 LYS A O 1
ATOM 1458 N N . HIS A 1 185 ? -5.595 -0.013 -11.968 1.00 95.12 185 HIS A N 1
ATOM 1459 C CA . HIS A 1 185 ? -4.356 -0.724 -12.267 1.00 95.12 185 HIS A CA 1
ATOM 1460 C C . HIS A 1 185 ? -4.258 -2.079 -11.562 1.00 95.12 185 HIS A C 1
ATOM 1462 O O . HIS A 1 185 ? -3.319 -2.820 -11.786 1.00 95.12 185 HIS A O 1
ATOM 1468 N N . MET A 1 186 ? -5.285 -2.476 -10.812 1.00 96.19 186 MET A N 1
ATOM 1469 C CA . MET A 1 186 ? -5.374 -3.810 -10.229 1.00 96.19 186 MET A CA 1
ATOM 1470 C C . MET A 1 186 ? -6.479 -4.616 -10.909 1.00 96.19 186 MET A C 1
ATOM 1472 O O . MET A 1 186 ? -7.520 -4.084 -11.317 1.00 96.19 186 MET A O 1
ATOM 1476 N N . TRP A 1 187 ? -6.294 -5.931 -11.031 1.00 95.88 187 TRP A N 1
ATOM 1477 C CA . TRP A 1 187 ? -7.383 -6.794 -11.478 1.00 95.88 187 TRP A CA 1
ATOM 1478 C C . TRP A 1 187 ? -8.487 -6.844 -10.412 1.00 95.88 187 TRP A C 1
ATOM 1480 O O . TRP A 1 187 ? -8.192 -7.069 -9.236 1.00 95.88 187 TRP A O 1
ATOM 1490 N N . PRO A 1 188 ? -9.777 -6.738 -10.790 1.00 93.00 188 PRO A N 1
ATOM 1491 C CA . PRO A 1 188 ? -10.876 -6.841 -9.828 1.00 93.00 188 PRO A CA 1
ATOM 1492 C C . PRO A 1 188 ? -10.869 -8.145 -9.020 1.00 93.00 188 PRO A C 1
ATOM 1494 O O . PRO A 1 188 ? -11.243 -8.147 -7.851 1.00 93.00 188 PRO A O 1
ATOM 1497 N N . GLY A 1 189 ? -10.427 -9.252 -9.631 1.00 92.62 189 GLY A N 1
ATOM 1498 C CA . GLY A 1 189 ? -10.292 -10.545 -8.957 1.00 92.62 189 GLY A CA 1
ATOM 1499 C C . GLY A 1 189 ? -9.200 -10.553 -7.885 1.00 92.62 189 GLY A C 1
ATOM 1500 O O . GLY A 1 189 ? -9.422 -11.090 -6.803 1.00 92.62 189 GLY A O 1
ATOM 1501 N N . ASP A 1 190 ? -8.063 -9.908 -8.150 1.00 94.00 190 ASP A N 1
ATOM 1502 C CA . ASP A 1 190 ? -6.960 -9.799 -7.190 1.00 94.00 190 ASP A CA 1
ATOM 1503 C C . ASP A 1 190 ? -7.340 -8.885 -6.025 1.00 94.00 190 ASP A C 1
ATOM 1505 O O . ASP A 1 190 ? -7.118 -9.240 -4.865 1.00 94.00 190 ASP A O 1
ATOM 1509 N N . MET A 1 191 ? -8.011 -7.765 -6.328 1.00 94.75 191 MET A N 1
ATOM 1510 C CA . MET A 1 191 ? -8.578 -6.884 -5.307 1.00 94.75 191 MET A CA 1
ATOM 1511 C C . MET A 1 191 ? -9.566 -7.619 -4.417 1.00 94.75 191 MET A C 1
ATOM 1513 O O . MET A 1 191 ? -9.429 -7.611 -3.197 1.00 94.75 191 MET A O 1
ATOM 1517 N N . LYS A 1 192 ? -10.528 -8.325 -5.019 1.00 93.06 192 LYS A N 1
ATOM 1518 C CA . LYS A 1 192 ? -11.468 -9.152 -4.265 1.00 93.06 192 LYS A CA 1
ATOM 1519 C C . LYS A 1 192 ? -10.728 -10.142 -3.359 1.00 93.06 192 LYS A C 1
ATOM 1521 O O . LYS A 1 192 ? -11.084 -10.271 -2.195 1.00 93.06 192 LYS A O 1
ATOM 1526 N N . ALA A 1 193 ? -9.692 -10.804 -3.868 1.00 95.50 193 ALA A N 1
ATOM 1527 C CA . ALA A 1 193 ? -8.979 -11.843 -3.137 1.00 95.50 193 ALA A CA 1
ATOM 1528 C C . ALA A 1 193 ? -8.246 -11.332 -1.884 1.00 95.50 193 ALA A C 1
ATOM 1530 O O . ALA A 1 193 ? -8.225 -12.047 -0.883 1.00 95.50 193 ALA A O 1
ATOM 1531 N N . PHE A 1 194 ? -7.656 -10.128 -1.896 1.00 97.12 194 PHE A N 1
ATOM 1532 C CA . PHE A 1 194 ? -7.099 -9.560 -0.660 1.00 97.12 194 PHE A CA 1
ATOM 1533 C C . PHE A 1 194 ? -8.173 -8.917 0.229 1.00 97.12 194 PHE A C 1
ATOM 1535 O O . PHE A 1 194 ? -8.060 -8.991 1.450 1.00 97.12 194 PHE A O 1
ATOM 1542 N N . LEU A 1 195 ? -9.240 -8.344 -0.345 1.00 95.31 195 LEU A N 1
ATOM 1543 C CA . LEU A 1 195 ? -10.360 -7.787 0.425 1.00 95.31 195 LEU A CA 1
ATOM 1544 C C . LEU A 1 195 ? -11.131 -8.874 1.195 1.00 95.31 195 LEU A C 1
ATOM 1546 O O . LEU A 1 195 ? -11.544 -8.646 2.329 1.00 95.31 195 LEU A O 1
ATOM 1550 N N . ASP A 1 196 ? -11.272 -10.072 0.623 1.00 96.69 196 ASP A N 1
ATOM 1551 C CA . ASP A 1 196 ? -11.891 -11.231 1.278 1.00 96.69 196 ASP A CA 1
ATOM 1552 C C . ASP A 1 196 ? -11.091 -11.707 2.514 1.00 96.69 196 ASP A C 1
ATOM 1554 O O . ASP A 1 196 ? -11.644 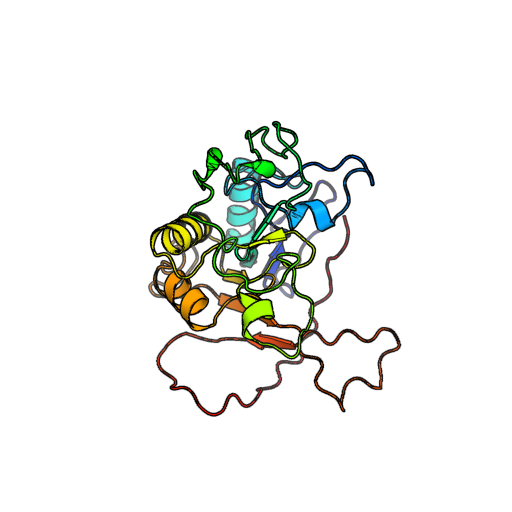-12.384 3.380 1.00 96.69 196 ASP A O 1
ATOM 1558 N N . LYS A 1 197 ? -9.800 -11.351 2.622 1.00 98.12 197 LYS A N 1
ATOM 1559 C CA . LYS A 1 197 ? -8.938 -11.658 3.782 1.00 98.12 197 LYS A CA 1
ATOM 1560 C C . LYS A 1 197 ? -9.070 -10.631 4.915 1.00 98.12 197 LYS A C 1
ATOM 1562 O O . LYS A 1 197 ? -8.416 -10.786 5.952 1.00 98.12 197 LYS A O 1
ATOM 1567 N N . LEU A 1 198 ? -9.852 -9.566 4.728 1.00 98.00 198 LEU A N 1
ATOM 1568 C CA . LEU A 1 198 ? -9.991 -8.520 5.733 1.00 98.00 198 LEU A CA 1
ATOM 1569 C C . LEU A 1 198 ? -10.916 -8.939 6.877 1.00 98.00 198 LEU A C 1
ATOM 1571 O O . LEU A 1 198 ? -11.964 -9.564 6.686 1.00 98.00 198 LEU A O 1
ATOM 1575 N N . LYS A 1 199 ? -10.519 -8.539 8.081 1.00 97.88 199 LYS A N 1
ATOM 1576 C CA . LYS A 1 199 ? -11.299 -8.659 9.307 1.00 97.88 199 LYS A CA 1
ATOM 1577 C C . LYS A 1 199 ? -12.525 -7.748 9.264 1.00 97.88 199 LYS A C 1
ATOM 1579 O O . LYS A 1 199 ? -12.602 -6.784 8.500 1.00 97.88 199 LYS A O 1
ATOM 1584 N N . ASP A 1 200 ? -13.468 -8.045 10.146 1.00 98.00 200 ASP A N 1
ATOM 1585 C CA . ASP A 1 200 ? -14.476 -7.068 10.545 1.00 98.00 200 ASP A CA 1
ATOM 1586 C C . ASP A 1 200 ? -13.825 -5.952 11.378 1.00 98.00 200 ASP A C 1
ATOM 1588 O O . ASP A 1 200 ? -12.749 -6.127 11.954 1.00 98.00 200 ASP A O 1
ATOM 1592 N N . LEU A 1 201 ? -14.482 -4.797 11.439 1.00 97.88 201 LEU A N 1
ATOM 1593 C CA . LEU A 1 201 ? -14.014 -3.634 12.179 1.00 97.88 201 LEU A CA 1
ATOM 1594 C C . LEU A 1 201 ? -13.924 -3.900 13.686 1.00 97.88 201 LEU A C 1
ATOM 1596 O O . LEU A 1 201 ? -14.687 -4.683 14.254 1.00 97.88 201 LEU A O 1
ATOM 1600 N N . ASN A 1 202 ? -13.006 -3.188 14.345 1.00 97.56 202 ASN A N 1
ATOM 1601 C CA . ASN A 1 202 ? -12.740 -3.333 15.772 1.00 97.56 202 ASN A CA 1
ATOM 1602 C C . ASN A 1 202 ? -14.005 -3.101 16.628 1.00 97.56 202 ASN A C 1
ATOM 1604 O O . ASN A 1 202 ? -14.576 -2.006 16.663 1.00 97.56 202 ASN A O 1
ATOM 1608 N N . THR A 1 203 ? -14.406 -4.118 17.394 1.00 97.81 203 THR A N 1
ATOM 1609 C CA . THR A 1 203 ? -15.652 -4.112 18.177 1.00 97.81 203 THR A CA 1
ATOM 1610 C C . THR A 1 203 ? -15.658 -3.144 19.361 1.00 97.81 203 THR A C 1
ATOM 1612 O O . THR A 1 203 ? -16.685 -2.982 20.014 1.00 97.81 203 THR A O 1
ATOM 1615 N N . LYS A 1 204 ? -14.535 -2.477 19.653 1.00 97.75 204 LYS A N 1
ATOM 1616 C CA . LYS A 1 204 ? -14.476 -1.384 20.632 1.00 97.75 204 LYS A CA 1
ATOM 1617 C C . LYS A 1 204 ? -15.309 -0.174 20.199 1.00 97.75 204 LYS A C 1
ATOM 1619 O O . LYS A 1 204 ? -15.877 0.498 21.054 1.00 97.75 204 LYS A O 1
ATOM 1624 N N . TRP A 1 205 ? -15.377 0.108 18.895 1.00 96.69 205 TRP A N 1
ATOM 1625 C CA . TRP A 1 205 ? -16.066 1.293 18.357 1.00 96.69 205 TRP A CA 1
ATOM 1626 C C . TRP A 1 205 ? -17.132 0.981 17.304 1.00 96.69 205 TRP A C 1
ATOM 1628 O O . TRP A 1 205 ? -17.914 1.871 16.959 1.00 96.69 205 TRP A O 1
ATOM 1638 N N . PHE A 1 206 ? -17.168 -0.251 16.796 1.00 96.38 206 PHE A N 1
ATOM 1639 C CA . PHE A 1 206 ? -18.088 -0.698 15.753 1.00 96.38 206 PHE A CA 1
ATOM 1640 C C . PHE A 1 206 ? -18.888 -1.918 16.221 1.00 96.38 206 PHE A C 1
ATOM 1642 O O . PHE A 1 206 ? -18.441 -2.682 17.074 1.00 96.38 206 PHE A O 1
ATOM 1649 N N . SER A 1 207 ? -20.085 -2.120 15.671 1.00 97.00 207 SER A N 1
ATOM 1650 C CA . SER A 1 207 ? -20.885 -3.309 15.978 1.00 97.00 207 SER A CA 1
ATOM 1651 C C . SER A 1 207 ? -20.215 -4.582 15.431 1.00 97.00 207 SER A C 1
ATOM 1653 O O . SER A 1 207 ? -19.594 -4.524 14.364 1.00 97.00 207 SER A O 1
ATOM 1655 N N . PRO A 1 208 ? -20.351 -5.743 16.101 1.00 97.56 208 PRO A N 1
ATOM 1656 C CA . PRO A 1 208 ? -19.848 -7.016 15.580 1.00 97.56 208 PRO A CA 1
ATOM 1657 C C . PRO A 1 208 ? -20.347 -7.298 14.155 1.00 97.56 208 PRO A C 1
ATOM 1659 O O . PRO A 1 208 ? -21.511 -7.043 13.849 1.00 97.56 208 PRO A O 1
ATOM 1662 N N . GLY A 1 209 ? -19.472 -7.812 13.286 1.00 95.81 209 GLY A N 1
ATOM 1663 C CA . GLY A 1 209 ? -19.800 -8.101 11.883 1.00 95.81 209 GLY A CA 1
ATOM 1664 C C . GLY A 1 209 ? -19.731 -6.900 10.930 1.00 95.81 209 GLY A C 1
ATOM 1665 O O . GLY A 1 209 ? -20.023 -7.047 9.743 1.00 95.81 209 GLY A O 1
ATOM 1666 N N . THR A 1 210 ? -19.366 -5.703 11.409 1.00 95.69 210 THR A N 1
ATOM 1667 C CA . THR A 1 210 ? -19.243 -4.519 10.541 1.00 95.69 210 THR A CA 1
ATOM 1668 C C . THR A 1 210 ? -18.033 -4.666 9.621 1.00 95.69 210 THR A C 1
ATOM 1670 O O . THR A 1 210 ? -16.910 -4.786 10.099 1.00 95.69 210 THR A O 1
ATOM 1673 N N . LYS A 1 211 ? -18.234 -4.612 8.301 1.00 96.12 211 LYS A N 1
ATOM 1674 C CA . LYS A 1 211 ? -17.147 -4.651 7.310 1.00 96.12 211 LYS A CA 1
ATOM 1675 C C . LYS A 1 211 ? -16.516 -3.267 7.097 1.00 96.12 211 LYS A C 1
ATOM 1677 O O . LYS A 1 211 ? -17.228 -2.265 7.205 1.00 96.12 211 LYS A O 1
ATOM 1682 N N . PRO A 1 212 ? -15.214 -3.189 6.762 1.00 95.06 212 PRO A N 1
ATOM 1683 C CA . PRO A 1 212 ? -14.586 -1.929 6.378 1.00 95.06 212 PRO A CA 1
ATOM 1684 C C . PRO A 1 212 ? -15.247 -1.342 5.127 1.00 95.06 212 PRO A C 1
ATOM 1686 O O . PRO A 1 212 ? -15.587 -2.061 4.187 1.00 95.06 212 PRO A O 1
ATOM 1689 N N . PHE A 1 213 ? -15.407 -0.021 5.099 1.00 93.88 213 PHE A N 1
ATOM 1690 C CA . PHE A 1 213 ? -15.890 0.684 3.914 1.00 93.88 213 PHE A CA 1
ATOM 1691 C C . PHE A 1 213 ? -14.788 0.768 2.854 1.00 93.88 213 PHE A C 1
ATOM 1693 O O . PHE A 1 213 ? -13.674 1.178 3.163 1.00 93.88 213 PHE A O 1
ATOM 1700 N N . ILE A 1 214 ? -15.090 0.415 1.605 1.00 91.94 214 ILE A N 1
ATOM 1701 C CA . ILE A 1 214 ? -14.112 0.395 0.511 1.00 91.94 214 ILE A CA 1
ATOM 1702 C C . ILE A 1 214 ? -14.594 1.295 -0.626 1.00 91.94 214 ILE A C 1
ATOM 1704 O O . ILE A 1 214 ? -15.708 1.134 -1.128 1.00 91.94 214 ILE A O 1
ATOM 1708 N N . TYR A 1 215 ? -13.737 2.210 -1.071 1.00 88.44 215 TYR A N 1
ATOM 1709 C CA . TYR A 1 215 ? -13.956 2.998 -2.283 1.00 88.44 215 TYR A CA 1
ATOM 1710 C C . TYR A 1 215 ? -12.695 2.996 -3.140 1.00 88.44 215 TYR A C 1
ATOM 1712 O O . TYR A 1 215 ? -11.578 3.103 -2.643 1.00 88.44 215 TYR A O 1
ATOM 1720 N N . GLN A 1 216 ? -12.887 2.814 -4.441 1.00 88.00 216 GLN A N 1
ATOM 1721 C CA . GLN A 1 216 ? -11.810 2.533 -5.384 1.00 88.00 216 GLN A CA 1
ATOM 1722 C C . GLN A 1 216 ? -11.559 3.746 -6.271 1.00 88.00 216 GLN A C 1
ATOM 1724 O O . GLN A 1 216 ? -12.496 4.293 -6.862 1.00 88.00 216 GLN A O 1
ATOM 1729 N N . GLU A 1 217 ? -10.297 4.148 -6.396 1.00 84.69 217 GLU A N 1
ATOM 1730 C CA . GLU A 1 217 ? -9.907 5.147 -7.379 1.00 84.69 217 GLU A CA 1
ATOM 1731 C C . GLU A 1 217 ? -9.848 4.512 -8.779 1.00 84.69 217 GLU A C 1
ATOM 1733 O O . GLU A 1 217 ? -8.887 3.839 -9.156 1.00 84.69 217 GLU A O 1
ATOM 1738 N N . VAL A 1 218 ? -10.893 4.737 -9.579 1.00 81.50 218 VAL A N 1
ATOM 1739 C CA . VAL A 1 218 ? -10.956 4.272 -10.968 1.00 81.50 218 VAL A CA 1
ATOM 1740 C C . VAL A 1 218 ? -11.170 5.462 -11.899 1.00 81.50 218 VAL A C 1
ATOM 1742 O O . VAL A 1 218 ? -12.282 5.952 -12.087 1.00 81.50 218 VAL A O 1
ATOM 1745 N N . ILE A 1 219 ? -10.093 5.929 -12.531 1.00 74.44 219 ILE A N 1
ATOM 1746 C CA . ILE A 1 219 ? -10.174 7.028 -13.500 1.00 74.44 219 ILE A CA 1
ATOM 1747 C C . ILE A 1 219 ? -10.614 6.475 -14.862 1.00 74.44 219 ILE A C 1
ATOM 1749 O O . ILE A 1 219 ? -9.821 5.897 -15.616 1.00 74.44 219 ILE A O 1
ATOM 1753 N N . SER A 1 220 ? -11.891 6.654 -15.196 1.00 54.66 220 SER A N 1
ATOM 1754 C CA . SER A 1 220 ? -12.440 6.349 -16.519 1.00 54.66 220 SER A CA 1
ATOM 1755 C C . SER A 1 220 ? -12.720 7.644 -17.274 1.00 54.66 220 SER A C 1
ATOM 1757 O O . SER A 1 220 ? -13.493 8.482 -16.813 1.00 54.66 220 SER A O 1
ATOM 1759 N N . MET A 1 221 ? -12.122 7.812 -18.455 1.00 47.03 221 MET A N 1
ATOM 1760 C CA . MET A 1 221 ? -12.525 8.879 -19.370 1.00 47.03 221 MET A CA 1
ATOM 1761 C C . MET A 1 221 ? -13.811 8.452 -20.088 1.00 47.03 221 MET A C 1
ATOM 1763 O O . MET A 1 221 ? -13.775 7.987 -21.223 1.00 47.03 221 MET A O 1
ATOM 1767 N N . CYS A 1 222 ? -14.962 8.570 -19.426 1.00 41.53 222 CYS A N 1
ATOM 1768 C CA . CYS A 1 222 ? -16.243 8.446 -20.114 1.00 41.53 222 CYS A CA 1
ATOM 1769 C C . CYS A 1 222 ? -16.597 9.797 -20.761 1.00 41.53 222 CYS A C 1
ATOM 1771 O O . CYS A 1 222 ? -17.112 10.702 -20.104 1.00 41.53 222 CYS A O 1
ATOM 1773 N N . PHE A 1 223 ? -16.341 9.947 -22.061 1.00 30.39 223 PHE A N 1
ATOM 1774 C CA . PHE A 1 223 ? -17.076 10.920 -22.881 1.00 30.39 223 PHE A CA 1
ATOM 1775 C C . PHE A 1 223 ? -18.531 10.416 -23.024 1.00 30.39 223 PHE A C 1
ATOM 1777 O O . PHE A 1 223 ? -18.693 9.215 -23.244 1.00 30.39 223 PHE A O 1
ATOM 1784 N N . PRO A 1 224 ? -19.589 11.249 -22.853 1.00 39.38 224 PRO A N 1
ATOM 1785 C CA . PRO A 1 224 ? -19.647 12.683 -23.149 1.00 39.38 224 PRO A CA 1
ATOM 1786 C C . PRO A 1 224 ? -20.134 13.595 -21.991 1.00 39.38 224 PRO A C 1
ATOM 1788 O O . PRO A 1 224 ? -20.744 14.624 -22.259 1.00 39.38 224 PRO A O 1
ATOM 1791 N N . LEU A 1 225 ? -19.893 13.277 -20.709 1.00 36.16 225 LEU A N 1
ATOM 1792 C CA . LEU A 1 225 ? -20.330 14.152 -19.592 1.00 36.16 225 LEU A CA 1
ATOM 1793 C C . LEU A 1 225 ? -19.254 15.103 -19.032 1.00 36.16 225 LEU A C 1
ATOM 1795 O O . LEU A 1 225 ? -19.555 15.913 -18.162 1.00 36.16 225 LEU A O 1
ATOM 1799 N N . CYS A 1 226 ? -18.012 15.051 -19.524 1.00 33.03 226 CYS A N 1
ATOM 1800 C CA . CYS A 1 226 ? -16.893 15.809 -18.942 1.00 33.03 226 CYS A CA 1
ATOM 1801 C C . CYS A 1 226 ? -16.707 17.233 -19.518 1.00 33.03 226 CYS A C 1
ATOM 1803 O O . CYS A 1 226 ? -15.681 17.864 -19.277 1.00 33.03 226 CYS A O 1
ATOM 1805 N N . LEU A 1 227 ? -17.666 17.753 -20.293 1.00 26.86 227 LEU A N 1
ATOM 1806 C CA . LEU A 1 227 ? -17.488 18.987 -21.076 1.00 26.86 227 LEU A CA 1
ATOM 1807 C C . LEU A 1 227 ? -17.809 20.297 -20.330 1.00 26.86 227 LEU A C 1
ATOM 1809 O O . LEU A 1 227 ? -17.827 21.349 -20.958 1.00 26.86 227 LEU A O 1
ATOM 1813 N N . SER A 1 228 ? -18.040 20.277 -19.012 1.00 31.36 228 SER A N 1
ATOM 1814 C CA . SER A 1 228 ? -18.437 21.489 -18.271 1.00 31.36 228 SER A CA 1
ATOM 1815 C C . SER A 1 228 ? -17.556 21.880 -17.078 1.00 31.36 228 SER A C 1
ATOM 1817 O O . SER A 1 228 ? -18.006 22.668 -16.251 1.00 31.36 228 SER A O 1
ATOM 1819 N N . LEU A 1 229 ? -16.313 21.395 -16.964 1.00 28.66 229 LEU A N 1
ATOM 1820 C CA . LEU A 1 229 ? -15.365 21.899 -15.956 1.00 28.66 229 LEU A CA 1
ATOM 1821 C C . LEU A 1 229 ? -14.000 22.216 -16.597 1.00 28.66 229 LEU A C 1
ATOM 1823 O O . LEU A 1 229 ? -13.465 21.364 -17.304 1.00 28.66 229 LEU A O 1
ATOM 1827 N N . PRO A 1 230 ? -13.410 23.407 -16.359 1.00 26.23 230 PRO A N 1
ATOM 1828 C CA . PRO A 1 230 ? -12.231 23.897 -17.084 1.00 26.23 230 PRO A CA 1
ATOM 1829 C C . PRO A 1 230 ? -10.906 23.195 -16.722 1.00 26.23 230 PRO A C 1
ATOM 1831 O O . PRO A 1 230 ? -9.853 23.600 -17.198 1.00 26.23 230 PRO A O 1
ATOM 1834 N N . PHE A 1 231 ? -10.945 22.119 -15.934 1.00 30.19 231 PHE A N 1
ATOM 1835 C CA . PHE A 1 231 ? -9.800 21.260 -15.628 1.00 30.19 231 PHE A CA 1
ATOM 1836 C C . PHE A 1 231 ? -10.287 19.803 -15.610 1.00 30.19 231 PHE A C 1
ATOM 1838 O O . PHE A 1 231 ? -10.673 19.263 -14.576 1.00 30.19 231 PHE A O 1
ATOM 1845 N N . GLY A 1 232 ? -10.390 19.197 -16.794 1.00 27.91 232 GLY A N 1
ATOM 1846 C CA . GLY A 1 232 ? -10.991 17.877 -16.987 1.00 27.91 232 GLY A CA 1
ATOM 1847 C C . GLY A 1 232 ? -10.112 16.721 -16.500 1.00 27.91 232 GLY A C 1
ATOM 1848 O O . GLY A 1 232 ? -9.301 16.204 -17.260 1.00 27.91 232 GLY A O 1
ATOM 1849 N N . ILE A 1 233 ? -10.343 16.263 -15.266 1.00 34.06 233 ILE A N 1
ATOM 1850 C CA . ILE A 1 233 ? -10.138 14.871 -14.835 1.00 34.06 233 ILE A CA 1
ATOM 1851 C C . ILE A 1 233 ? -11.418 14.456 -14.101 1.00 34.06 233 ILE A C 1
ATOM 1853 O O . ILE A 1 233 ? -11.776 15.046 -13.083 1.00 34.06 233 ILE A O 1
ATOM 1857 N N . CYS A 1 234 ? -12.142 13.465 -14.626 1.00 30.88 234 CYS A N 1
ATOM 1858 C CA . CYS A 1 234 ? -13.333 12.926 -13.974 1.00 30.88 234 CYS A CA 1
ATOM 1859 C C . CYS A 1 234 ? -12.924 11.757 -13.066 1.00 30.88 234 CYS A C 1
ATOM 1861 O O . CYS A 1 234 ? -12.602 10.670 -13.550 1.00 30.88 234 CYS A O 1
ATOM 1863 N N . PHE A 1 235 ? -12.926 11.971 -11.749 1.00 38.28 235 PHE A N 1
ATOM 1864 C CA . PHE A 1 235 ? -12.817 10.879 -10.783 1.00 38.28 235 PHE A CA 1
ATOM 1865 C C . PHE A 1 235 ? -14.161 10.153 -10.722 1.00 38.28 235 PHE A C 1
ATOM 1867 O O . PHE A 1 235 ? -15.150 10.705 -10.243 1.00 38.28 235 PHE A O 1
ATOM 1874 N N . THR A 1 236 ? -14.217 8.914 -11.211 1.00 38.97 236 THR A N 1
ATOM 1875 C CA . THR A 1 236 ? -15.357 8.037 -10.931 1.00 38.97 236 THR A CA 1
ATOM 1876 C C . THR A 1 236 ? -14.996 7.196 -9.715 1.00 38.97 236 THR A C 1
ATOM 1878 O O . THR A 1 236 ? -14.260 6.219 -9.817 1.00 38.97 236 THR A O 1
ATOM 1881 N N . PHE A 1 237 ? -15.496 7.584 -8.544 1.00 43.91 237 PHE A N 1
ATOM 1882 C CA . PHE A 1 237 ? -15.420 6.729 -7.365 1.00 43.91 237 PHE A CA 1
ATOM 1883 C C . PHE A 1 237 ? -16.450 5.612 -7.521 1.00 43.91 237 PHE A C 1
ATOM 1885 O O . PHE A 1 237 ? -17.656 5.857 -7.464 1.00 43.91 237 PHE A O 1
ATOM 1892 N N . ILE A 1 238 ? -15.986 4.382 -7.742 1.00 45.03 238 ILE A N 1
ATOM 1893 C CA . ILE A 1 238 ? -16.864 3.215 -7.670 1.00 45.03 238 ILE A CA 1
ATOM 1894 C C . ILE A 1 238 ? -17.007 2.872 -6.188 1.00 45.03 238 ILE A C 1
ATOM 1896 O O . ILE A 1 238 ? -16.078 2.376 -5.546 1.00 45.03 238 ILE A O 1
ATOM 1900 N N . LEU A 1 239 ? -18.179 3.183 -5.637 1.00 37.56 239 LEU A N 1
ATOM 1901 C CA . LEU A 1 239 ? -18.583 2.732 -4.313 1.00 37.56 239 LEU A CA 1
ATOM 1902 C C . LEU A 1 239 ? -18.965 1.259 -4.409 1.00 37.56 239 LEU A C 1
ATOM 1904 O O . LEU A 1 239 ? -20.049 0.925 -4.885 1.00 37.56 239 LEU A O 1
ATOM 1908 N N . GLN A 1 240 ? -18.092 0.369 -3.944 1.00 40.00 240 GLN A N 1
ATOM 1909 C CA . GLN A 1 240 ? -18.453 -1.034 -3.795 1.00 40.00 240 GLN A CA 1
ATOM 1910 C C . GLN A 1 240 ? -18.952 -1.253 -2.365 1.00 40.00 240 GLN A C 1
ATOM 1912 O O . GLN A 1 240 ? -18.192 -1.585 -1.459 1.00 40.00 240 GLN A O 1
ATOM 1917 N N . LYS A 1 241 ? -20.256 -1.036 -2.148 1.00 32.59 241 LYS A N 1
ATOM 1918 C CA . LYS A 1 241 ? -20.921 -1.499 -0.924 1.00 32.59 241 LYS A CA 1
ATOM 1919 C C . LYS A 1 241 ? -20.970 -3.025 -0.960 1.00 32.59 241 LYS A C 1
ATOM 1921 O O . LYS A 1 241 ? -21.707 -3.580 -1.762 1.00 32.59 241 LYS A O 1
ATOM 1926 N N . ASN A 1 242 ? -20.219 -3.656 -0.061 1.00 35.06 242 ASN A N 1
ATOM 1927 C CA . ASN A 1 242 ? -20.240 -5.083 0.262 1.00 35.06 242 ASN A CA 1
ATOM 1928 C C . ASN A 1 242 ? -19.951 -6.029 -0.918 1.00 35.06 242 ASN A C 1
ATOM 1930 O O . ASN A 1 242 ? -20.767 -6.249 -1.809 1.00 35.06 242 ASN A O 1
ATOM 1934 N N . VAL A 1 243 ? -18.792 -6.688 -0.866 1.00 37.53 243 VAL A N 1
ATOM 1935 C CA . VAL A 1 243 ? -18.498 -7.871 -1.685 1.00 37.53 243 VAL A CA 1
ATOM 1936 C C . VAL A 1 243 ? -19.332 -9.043 -1.151 1.00 37.53 243 VAL A C 1
ATOM 1938 O O . VAL A 1 243 ? -18.845 -9.916 -0.443 1.00 37.53 243 VAL A O 1
ATOM 1941 N N . SER A 1 244 ? -20.622 -9.058 -1.467 1.00 29.34 244 SER A N 1
ATOM 1942 C CA . SER A 1 244 ? -21.472 -10.237 -1.327 1.00 29.34 244 SER A CA 1
ATOM 1943 C C . SER A 1 244 ? -22.192 -10.465 -2.651 1.00 29.34 244 SER A C 1
ATOM 1945 O O . SER A 1 244 ? -23.127 -9.744 -2.982 1.00 29.34 244 SER A O 1
ATOM 1947 N N . ASN A 1 245 ? -21.701 -11.456 -3.400 1.00 30.47 245 ASN A N 1
ATOM 1948 C CA . ASN A 1 245 ? -22.327 -12.108 -4.553 1.00 30.47 245 ASN A CA 1
ATOM 1949 C C . ASN A 1 245 ? -23.112 -11.215 -5.529 1.00 30.47 245 ASN A C 1
ATOM 1951 O O . ASN A 1 245 ? -24.339 -11.231 -5.530 1.00 30.47 245 ASN A O 1
ATOM 1955 N N . THR A 1 246 ? -22.425 -10.582 -6.478 1.00 27.62 246 THR A N 1
ATOM 1956 C CA . THR A 1 246 ? -23.035 -10.293 -7.783 1.00 27.62 246 THR A CA 1
ATOM 1957 C C . THR A 1 246 ? -22.073 -10.656 -8.904 1.00 27.62 246 THR A C 1
ATOM 1959 O O . THR A 1 246 ? -20.933 -10.202 -8.985 1.00 27.62 246 THR A O 1
ATOM 1962 N N . SER A 1 247 ? -22.551 -11.579 -9.731 1.00 27.28 247 SER A N 1
ATOM 1963 C CA . SER A 1 247 ? -21.932 -12.085 -10.943 1.00 27.28 247 SER A CA 1
ATOM 1964 C C . SER A 1 247 ? -21.641 -10.969 -11.943 1.00 27.28 247 SER A C 1
ATOM 1966 O O . SER A 1 247 ? -22.394 -10.009 -12.087 1.00 27.28 247 SER A O 1
ATOM 1968 N N . SER A 1 248 ? -20.554 -11.162 -12.677 1.00 37.00 248 SER A N 1
ATOM 1969 C CA . SER A 1 248 ? -20.110 -10.416 -13.848 1.00 37.00 248 SER A CA 1
ATOM 1970 C C . SER A 1 248 ? -21.204 -10.214 -14.905 1.00 37.00 248 SER A C 1
ATOM 1972 O O . SER A 1 248 ? -21.325 -11.028 -15.812 1.00 37.00 248 SER A O 1
ATOM 1974 N N . SER A 1 249 ? -21.968 -9.128 -14.809 1.00 29.11 249 SER A N 1
ATOM 1975 C CA . SER A 1 249 ? -22.635 -8.432 -15.922 1.00 29.11 249 SER A CA 1
ATOM 1976 C C . SER A 1 249 ? -23.570 -7.371 -15.339 1.00 29.11 249 SER A C 1
ATOM 1978 O O . SER A 1 249 ? -24.457 -7.722 -14.569 1.00 29.11 249 SER A O 1
ATOM 1980 N N . ASN A 1 250 ? -23.408 -6.113 -15.755 1.00 24.95 250 ASN A N 1
ATOM 1981 C CA . ASN A 1 250 ? -24.236 -4.940 -15.418 1.00 24.95 250 ASN A CA 1
ATOM 1982 C C . ASN A 1 250 ? -23.865 -4.198 -14.121 1.00 24.95 250 ASN A C 1
ATOM 1984 O O . ASN A 1 250 ? -24.606 -4.190 -13.144 1.00 24.95 250 ASN A O 1
ATOM 1988 N N . PHE A 1 251 ? -22.745 -3.471 -14.159 1.00 29.52 251 PHE A N 1
ATOM 1989 C CA . PHE A 1 251 ? -22.546 -2.312 -13.286 1.00 29.52 251 PHE A CA 1
ATOM 1990 C C . PHE A 1 251 ? -23.297 -1.111 -13.879 1.00 29.52 251 PHE A C 1
ATOM 1992 O O . PHE A 1 251 ? -22.825 -0.488 -14.829 1.00 29.52 251 PHE A O 1
ATOM 1999 N N . ALA A 1 252 ? -24.473 -0.793 -13.336 1.00 24.45 252 ALA A N 1
ATOM 2000 C CA . ALA A 1 252 ? -25.096 0.515 -13.519 1.00 24.45 252 ALA A CA 1
ATOM 2001 C C . ALA A 1 252 ? -24.588 1.452 -12.403 1.00 24.45 252 ALA A C 1
ATOM 2003 O O . ALA A 1 252 ? -24.635 1.064 -11.235 1.00 24.45 252 ALA A O 1
ATOM 2004 N N . PRO A 1 253 ? -24.074 2.655 -12.714 1.00 28.86 253 PRO A N 1
ATOM 2005 C CA . PRO A 1 253 ? -23.602 3.580 -11.692 1.00 28.86 253 PRO A CA 1
ATOM 2006 C C . PRO A 1 253 ? -24.797 4.210 -10.964 1.00 28.86 253 PRO A C 1
ATOM 2008 O O . PRO A 1 253 ? -25.501 5.050 -11.525 1.00 28.86 253 PRO A O 1
ATOM 2011 N N . GLU A 1 254 ? -25.022 3.843 -9.702 1.00 26.19 254 GLU A N 1
ATOM 2012 C CA . GLU A 1 254 ? -25.861 4.648 -8.812 1.00 26.19 254 GLU A CA 1
ATOM 2013 C C . GLU A 1 254 ? -25.085 5.902 -8.385 1.00 26.19 254 GLU A C 1
ATOM 2015 O O . GLU A 1 254 ? -23.982 5.837 -7.839 1.00 26.19 254 GLU A O 1
ATOM 2020 N N . ARG A 1 255 ? -25.658 7.069 -8.698 1.00 26.70 255 ARG A N 1
ATOM 2021 C CA . ARG A 1 255 ? -25.083 8.389 -8.420 1.00 26.70 255 ARG A CA 1
ATOM 2022 C C . ARG A 1 255 ? -25.041 8.639 -6.913 1.00 26.70 255 ARG A C 1
ATOM 2024 O O . ARG A 1 255 ? -26.077 8.884 -6.306 1.00 26.70 255 ARG A O 1
ATOM 2031 N N . ALA A 1 256 ? -23.846 8.699 -6.337 1.00 28.19 256 ALA A N 1
ATOM 2032 C CA . ALA A 1 256 ? -23.616 9.377 -5.066 1.00 28.19 256 ALA A CA 1
ATOM 2033 C C . ALA A 1 256 ? -22.912 10.711 -5.344 1.00 28.19 256 ALA A C 1
ATOM 2035 O O . ALA A 1 256 ? -21.689 10.813 -5.324 1.00 28.19 256 ALA A O 1
ATOM 2036 N N . SER A 1 257 ? -23.692 11.745 -5.654 1.00 26.14 257 SER A N 1
ATOM 2037 C CA . SER A 1 257 ? -23.210 13.125 -5.678 1.00 26.14 257 SER A CA 1
ATOM 2038 C C . SER A 1 257 ? -23.221 13.673 -4.252 1.00 26.14 257 SER A C 1
ATOM 2040 O O . SER A 1 257 ? -24.199 14.290 -3.836 1.00 26.14 257 SER A O 1
ATOM 2042 N N . HIS A 1 258 ? -22.151 13.440 -3.495 1.00 27.17 258 HIS A N 1
ATOM 2043 C CA . HIS A 1 258 ? -21.893 14.180 -2.262 1.00 27.17 258 HIS A CA 1
ATOM 2044 C C . HIS A 1 258 ? -20.466 14.724 -2.277 1.00 27.17 258 HIS A C 1
ATOM 2046 O O . HIS A 1 258 ? -19.522 14.029 -2.640 1.00 27.17 258 HIS A O 1
ATOM 2052 N N . PHE A 1 259 ? -20.364 16.013 -1.950 1.00 25.08 259 PHE A N 1
ATOM 2053 C CA . PHE A 1 259 ? -19.148 16.816 -1.906 1.00 25.08 259 PHE A CA 1
ATOM 2054 C C . PHE A 1 259 ? -18.039 16.111 -1.111 1.00 25.08 259 PHE A C 1
ATOM 2056 O O . PHE A 1 259 ? -18.059 16.111 0.116 1.00 25.08 259 PHE A O 1
ATOM 2063 N N . PHE A 1 260 ? -17.042 15.568 -1.808 1.00 33.88 260 PHE A N 1
ATOM 2064 C CA . PHE A 1 260 ? -15.734 15.296 -1.221 1.00 33.88 260 PHE A CA 1
ATOM 2065 C C . PHE A 1 260 ? -14.886 16.546 -1.430 1.00 33.88 260 PHE A C 1
ATOM 2067 O O . PHE A 1 260 ? -14.334 16.778 -2.505 1.00 33.88 260 PHE A O 1
ATOM 2074 N N . GL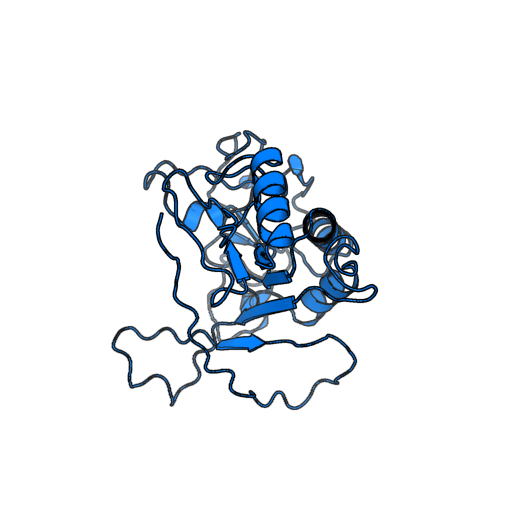Y A 1 261 ? -14.854 17.404 -0.410 1.00 25.00 261 GLY A N 1
ATOM 2075 C CA . GLY A 1 261 ? -13.882 18.484 -0.343 1.00 25.00 261 GLY A CA 1
ATOM 2076 C C . GLY A 1 261 ? -12.487 17.872 -0.301 1.00 25.00 261 GLY A C 1
ATOM 2077 O O . GLY A 1 261 ? -12.158 17.135 0.626 1.00 25.00 261 GLY A O 1
ATOM 2078 N N . ALA A 1 262 ? -11.687 18.147 -1.326 1.00 28.33 262 ALA A N 1
ATOM 2079 C CA . ALA A 1 262 ? -10.276 17.821 -1.341 1.00 28.33 262 ALA A CA 1
ATOM 2080 C C . ALA A 1 262 ? -9.585 18.520 -0.161 1.00 28.33 262 ALA A C 1
ATOM 2082 O O . ALA A 1 262 ? -9.357 19.725 -0.202 1.00 28.33 262 ALA A O 1
ATOM 2083 N N . ALA A 1 263 ? -9.199 17.767 0.867 1.00 27.61 263 ALA A N 1
ATOM 2084 C CA . ALA A 1 263 ? -8.112 18.169 1.753 1.00 27.61 263 ALA A CA 1
ATOM 2085 C C . ALA A 1 263 ? -6.781 17.734 1.112 1.00 27.61 263 ALA A C 1
ATOM 2087 O O . ALA A 1 263 ? -6.041 16.906 1.632 1.00 27.61 263 ALA A O 1
ATOM 2088 N N . LEU A 1 264 ? -6.515 18.268 -0.081 1.00 31.53 264 LEU A N 1
ATOM 2089 C CA . LEU A 1 264 ? -5.193 18.306 -0.698 1.00 31.53 264 LEU A CA 1
ATOM 2090 C C . LEU A 1 264 ? -4.550 19.612 -0.234 1.00 31.53 264 LEU A C 1
ATOM 2092 O O . LEU A 1 264 ? -4.694 20.612 -0.924 1.00 31.53 264 LEU A O 1
ATOM 2096 N N . GLN A 1 265 ? -3.923 19.622 0.944 1.00 26.84 265 GLN A N 1
ATOM 2097 C CA . GLN A 1 265 ? -2.891 20.594 1.344 1.00 26.84 265 GLN A CA 1
ATOM 2098 C C . GLN A 1 265 ? -2.502 20.363 2.808 1.00 26.84 265 GLN A C 1
ATOM 2100 O O . GLN A 1 265 ? -3.256 20.688 3.721 1.00 26.84 265 GLN A O 1
ATOM 2105 N N . THR A 1 266 ? -1.329 19.773 3.036 1.00 32.28 266 THR A N 1
ATOM 2106 C CA . THR A 1 266 ? -0.172 20.370 3.739 1.00 32.28 266 THR A CA 1
ATOM 2107 C C . THR A 1 266 ? 0.986 19.375 3.756 1.00 32.28 266 THR A C 1
ATOM 2109 O O . THR A 1 266 ? 0.735 18.155 3.884 1.00 32.28 266 THR A O 1
#

Organism: NCBI:txid425635

Radius of gyration: 19.02 Å; chains: 1; bounding box: 45×39×53 Å

pLDDT: mean 80.69, std 26.97, range [24.45, 98.88]

InterPro domains:
  IPR006046 Alpha amylase [PR00110] (42-59)
  IPR006046 Alpha amylase [PR00110] (74-85)
  IPR006046 Alpha amylase [PR00110] (175-186)
  IPR006046 Alpha amylase [PR00110] (213-231)
  IPR006047 Glycosyl hydrolase family 13, catalytic domain [PF00128] (55-189)
  IPR006047 Glycosyl hydrolase family 13, catalytic domain [SM00642] (8-255)
  IPR017853 Glycoside hydrolase superfamily [SSF51445] (23-221)

Sequence (266 aa):
MHVGAECRFCPYNVEINPTYVFHLQISPPNENIVLTNPNRPWWERYQPISYKLCSRSGNEDEFRDMVTRCNNVGVRIYVDAVVNHMCGAAGGSGTHSTCGSYFNTGSRDFPAVPYSGWDFNDGKCRTGSGEIENYGDKYQVRDCRLASLLDLALEKDYVRSKVAEYMNYLIDIGVAGFRIDAAKHMWPGDMKAFLDKLKDLNTKWFSPGTKPFIYQEVISMCFPLCLSLPFGICFTFILQKNVSNTSSSNFAPERASHFFGAALQT

Secondary structure (DSSP, 8-state):
---------SSS-----TTT--EEEEPP-EEEB--TTTTS-GGGGGSEEEEEE-BTTB-HHHHHHHHHHHHHTTPEEEEEE--SEEEETTS-EES-BTT---EETTTTBBTTTTB-GGGBGGGT--SSSSB---TT-HHHHHHSBSTTEEEB-TTSHHHHHHHHHHHHHHHHHT--EEEETTGGGS-HHHHHHHHTTPPPPPTTTS-TTPPPEEEEEE----TTS-TTSSS----EEEE----S---SS-----------------